Protein 1X9G (pdb70)

Solvent-accessible surface area: 9852 Å² total; per-residue (Å²): 201,66,174,94,2,21,53,24,69,137,37,67,9,0,0,2,0,0,2,0,0,101,32,47,25,189,143,5,154,38,12,42,7,0,9,23,1,0,25,14,0,0,58,6,5,67,13,6,64,128,26,5,39,0,1,0,0,8,37,136,23,196,27,143,10,196,18,15,118,116,4,96,50,5,206,84,26,70,87,8,106,17,94,139,122,3,0,16,16,102,107,2,68,113,38,3,147,77,4,77,4,0,0,0,0,0,1,21,0,58,30,14,0,36,81,0,0,39,45,0,41,125,61,139,24,32,0,2,0,0,101,12,0,1,2,11,53,132,161,113,62,30,131,63,6,13,142,87,0,78,82,63,47,91,65,9,30,39,43,52,0,89,38,0,1,83,15,5,4,120,89,60,173,20,127,31,50,185,128,1,15,107,2,36,157,84,150,28,81,69,111,151

Organism: Leishmania donovani (NCBI:txid5661)

Structure (mmCIF, N/CA/C/O backbone):
data_1X9G
#
_entry.id   1X9G
#
_cell.length_a   147.438
_cell.length_b   147.438
_cell.length_c   147.438
_cell.angle_alpha   90.00
_cell.angle_beta   90.00
_cell.angle_gamma   90.00
#
_symmetry.space_group_name_H-M   'I 4 3 2'
#
loop_
_atom_site.group_PDB
_atom_site.id
_atom_site.type_symbol
_atom_site.label_atom_id
_atom_site.label_alt_id
_atom_site.label_comp_id
_atom_site.label_asym_id
_atom_site.label_entity_id
_atom_site.label_seq_id
_atom_site.pdbx_PDB_ins_code
_atom_site.Cartn_x
_atom_site.Cartn_y
_atom_site.Cartn_z
_atom_site.occupancy
_atom_site.B_iso_or_equiv
_atom_site.auth_seq_id
_atom_site.auth_comp_id
_atom_site.auth_asym_id
_atom_site.auth_atom_id
_atom_site.pdbx_PDB_model_num
ATOM 1 N N . MET A 1 9 ? -11.302 -36.529 6.420 1.00 89.45 1 MET A N 1
ATOM 2 C CA . MET A 1 9 ? -10.311 -37.561 6.886 1.00 89.91 1 MET A CA 1
ATOM 3 C C . MET A 1 9 ? -10.965 -38.761 7.614 1.00 87.49 1 MET A C 1
ATOM 4 O O . MET A 1 9 ? -10.254 -39.649 8.108 1.00 87.47 1 MET A O 1
ATOM 9 N N . SER A 1 10 ? -12.305 -38.760 7.676 1.00 85.15 2 SER A N 1
ATOM 10 C CA . SER A 1 10 ? -13.102 -39.836 8.289 1.00 82.34 2 SER A CA 1
ATOM 11 C C . SER A 1 10 ? -12.599 -41.199 7.860 1.00 79.50 2 SER A C 1
ATOM 12 O O . SER A 1 10 ? -12.067 -41.345 6.742 1.00 79.15 2 SER A O 1
ATOM 15 N N . ARG A 1 11 ? -12.737 -42.184 8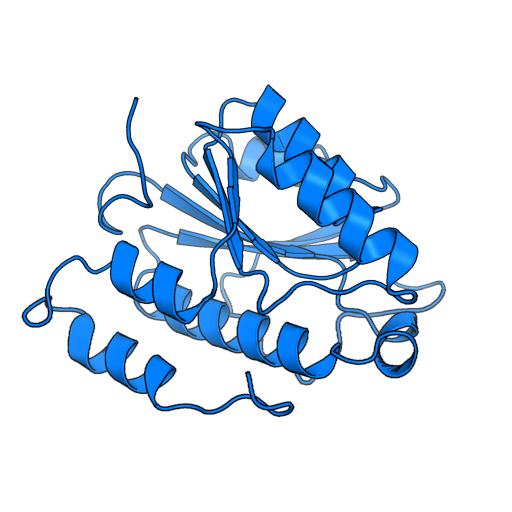.750 1.00 75.84 3 ARG A N 1
ATOM 16 C CA . ARG A 1 11 ? -12.037 -43.422 8.523 1.00 72.18 3 ARG A CA 1
ATOM 17 C C . ARG A 1 11 ? -12.828 -44.690 8.364 1.00 70.99 3 ARG A C 1
ATOM 18 O O . ARG A 1 11 ? -12.329 -45.574 7.681 1.00 73.05 3 ARG A O 1
ATOM 26 N N . LEU A 1 12 ? -14.029 -44.828 8.901 1.00 67.05 4 LEU A N 1
ATOM 27 C CA . LEU A 1 12 ? -14.825 -46.025 8.534 1.00 63.36 4 LEU A CA 1
ATOM 28 C C . LEU A 1 12 ? -16.257 -45.624 8.144 1.00 61.85 4 LEU A C 1
ATOM 29 O O . LEU A 1 12 ? -16.509 -44.440 7.950 1.00 61.29 4 LEU A O 1
ATOM 34 N N . MET A 1 13 ? -17.177 -46.577 7.998 1.00 59.76 5 MET A N 1
ATOM 35 C CA . MET A 1 13 ? -18.612 -46.219 7.883 1.00 60.51 5 MET A CA 1
ATOM 36 C C . MET A 1 13 ? -19.092 -45.437 9.135 1.00 61.21 5 MET A C 1
ATOM 37 O O . MET A 1 13 ? -18.739 -45.790 10.273 1.00 61.14 5 MET A O 1
ATOM 42 N N . PRO A 1 14 ? -19.836 -44.338 8.930 1.00 61.58 6 PRO A N 1
ATOM 43 C CA . PRO A 1 14 ? -20.397 -43.624 10.080 1.00 61.16 6 PRO A CA 1
ATOM 44 C C . PRO A 1 14 ? -21.636 -44.377 10.548 1.00 60.86 6 PRO A C 1
ATOM 45 O O . PRO A 1 14 ? -22.126 -45.233 9.784 1.00 60.66 6 PRO A O 1
ATOM 49 N N . HIS A 1 15 ? -22.115 -44.082 11.772 1.00 60.46 7 HIS A N 1
ATOM 50 C CA . HIS A 1 15 ? -23.396 -44.598 12.287 1.00 60.01 7 HIS A CA 1
ATOM 51 C C . HIS A 1 15 ? -24.484 -44.500 11.210 1.00 60.50 7 HIS A C 1
ATOM 52 O O . HIS A 1 15 ? -24.574 -43.498 10.516 1.00 58.84 7 HIS A O 1
ATOM 59 N N . TYR A 1 16 ? -25.300 -45.542 11.073 1.00 62.77 8 TYR A N 1
ATOM 60 C CA . TYR A 1 16 ? -26.330 -45.595 10.004 1.00 65.74 8 TYR A CA 1
ATOM 61 C C . TYR A 1 16 ? -27.244 -44.368 9.844 1.00 67.22 8 TYR A C 1
ATOM 62 O O . TYR A 1 16 ? -27.775 -44.137 8.744 1.00 67.57 8 TYR A O 1
ATOM 71 N N . SER A 1 17 ? -27.402 -43.597 10.920 1.00 68.10 9 SER A N 1
ATOM 72 C CA . SER A 1 17 ? -28.316 -42.462 10.951 1.00 70.31 9 SER A CA 1
ATOM 73 C C . SER A 1 17 ? -27.678 -41.147 10.521 1.00 71.40 9 SER A C 1
ATOM 74 O O . SER A 1 17 ? -28.370 -40.131 10.425 1.00 71.73 9 SER A O 1
ATOM 77 N N . LYS A 1 18 ? -26.367 -41.153 10.289 1.00 72.98 10 LYS A N 1
ATOM 78 C CA . LYS A 1 18 ? -25.652 -39.991 9.747 1.00 74.48 10 LYS A CA 1
ATOM 79 C C . LYS A 1 18 ? -25.624 -40.098 8.200 1.00 74.31 10 LYS A C 1
ATOM 80 O O . LYS A 1 18 ? -24.858 -40.887 7.629 1.00 75.19 10 LYS A O 1
ATOM 86 N N . GLY A 1 19 ? -26.497 -39.345 7.528 1.00 73.85 11 GLY A N 1
ATOM 87 C CA . GLY A 1 19 ? -26.553 -39.319 6.059 1.00 72.55 11 GLY A CA 1
ATOM 88 C C . GLY A 1 19 ? -27.328 -40.462 5.432 1.00 71.83 11 GLY A C 1
ATOM 89 O O . GLY A 1 19 ? -28.256 -40.986 6.046 1.00 72.38 11 GLY A O 1
ATOM 90 N N . LYS A 1 20 ? -26.974 -40.813 4.196 1.00 70.46 12 LYS A N 1
ATOM 91 C CA . LYS A 1 20 ? -27.606 -41.908 3.459 1.00 69.82 12 LYS A CA 1
ATOM 92 C C . LYS A 1 20 ? -26.541 -42.819 2.859 1.00 68.83 12 LYS A C 1
ATOM 93 O O . LYS A 1 20 ? -25.455 -42.369 2.504 1.00 68.85 12 LYS A O 1
ATOM 99 N N . THR A 1 21 ? -26.889 -44.094 2.721 1.00 67.52 13 THR A N 1
ATOM 100 C CA . THR A 1 21 ? -26.049 -45.126 2.150 1.00 66.17 13 THR A CA 1
ATOM 101 C C . THR A 1 21 ? -26.828 -45.894 1.097 1.00 65.59 13 THR A C 1
ATOM 102 O O . THR A 1 21 ? -27.917 -46.387 1.380 1.00 65.24 13 THR A O 1
ATOM 106 N N . ALA A 1 22 ? -26.277 -46.014 -0.107 1.00 64.61 14 ALA A N 1
ATOM 107 C CA . ALA A 1 22 ? -26.826 -46.955 -1.097 1.00 63.54 14 ALA A CA 1
ATOM 108 C C . ALA A 1 22 ? -26.097 -48.294 -1.026 1.00 63.20 14 ALA A C 1
ATOM 109 O O . ALA A 1 22 ? -24.846 -48.351 -1.045 1.00 63.04 14 ALA A O 1
ATOM 111 N N . PHE A 1 23 ? -26.891 -49.354 -0.885 1.00 62.03 15 PHE A N 1
ATOM 112 C CA . PHE A 1 23 ? -26.473 -50.698 -1.199 1.00 61.11 15 PHE A CA 1
ATOM 113 C C . PHE A 1 23 ? -26.635 -50.929 -2.700 1.00 60.96 15 PHE A C 1
ATOM 114 O O . PHE A 1 23 ? -27.700 -50.725 -3.276 1.00 60.78 15 PHE A O 1
ATOM 122 N N . LEU A 1 24 ? -25.539 -51.316 -3.340 1.00 60.69 16 LEU A N 1
ATOM 123 C CA . LEU A 1 24 ? -25.504 -51.451 -4.783 1.00 60.09 16 LEU A CA 1
ATOM 124 C C . LEU A 1 24 ? -25.170 -52.876 -5.128 1.00 59.96 16 LEU A C 1
ATOM 125 O O . LEU A 1 24 ? -24.045 -53.321 -4.888 1.00 60.99 16 LEU A O 1
ATOM 130 N N . CYS A 1 25 ? -26.151 -53.586 -5.686 1.00 59.68 17 CYS A N 1
ATOM 131 C CA . CYS A 1 25 ? -26.035 -55.010 -5.914 1.00 59.24 17 CYS A CA 1
ATOM 132 C C . CYS A 1 25 ? -25.726 -55.252 -7.386 1.00 58.80 17 CYS A C 1
ATOM 133 O O . CYS A 1 25 ? -26.611 -55.129 -8.255 1.00 58.25 17 CYS A O 1
ATOM 136 N N . VAL A 1 26 ? -24.463 -55.572 -7.680 1.00 58.37 18 VAL A N 1
ATOM 137 C CA . VAL A 1 26 ? -24.024 -55.438 -9.069 1.00 58.16 18 VAL A CA 1
ATOM 138 C C . VAL A 1 26 ? -23.913 -56.728 -9.888 1.00 58.15 18 VAL A C 1
ATOM 139 O O . VAL A 1 26 ? -23.141 -57.589 -9.550 1.00 57.89 18 VAL A O 1
ATOM 143 N N . ASP A 1 27 ? -24.770 -56.838 -10.921 1.00 57.83 19 ASP A N 1
ATOM 144 C CA . ASP A 1 27 ? -24.730 -57.902 -11.957 1.00 57.38 19 ASP A CA 1
ATOM 145 C C . ASP A 1 27 ? -24.758 -59.382 -11.512 1.00 56.98 19 ASP A C 1
ATOM 146 O O . ASP A 1 27 ? -24.249 -60.264 -12.199 1.00 55.50 19 ASP A O 1
ATOM 151 N N . LEU A 1 28 ? -25.405 -59.670 -10.392 1.00 58.14 20 LEU A N 1
ATOM 152 C CA . LEU A 1 28 ? -25.537 -61.057 -9.946 1.00 59.42 20 LEU A CA 1
ATOM 153 C C . LEU A 1 28 ? -26.585 -61.882 -10.777 1.00 61.31 20 LEU A C 1
ATOM 154 O O . LEU A 1 28 ? -27.672 -62.233 -10.321 1.00 62.23 20 LEU A O 1
ATOM 159 N N . GLN A 1 29 ? -26.228 -62.211 -12.010 1.00 63.24 21 GLN A N 1
ATOM 160 C CA . GLN A 1 29 ? -27.173 -62.772 -12.980 1.00 64.08 21 GLN A CA 1
ATOM 161 C C . GLN A 1 29 ? -26.827 -64.216 -13.357 1.00 65.24 21 GLN A C 1
ATOM 162 O O . GLN A 1 29 ? -25.763 -64.740 -12.985 1.00 65.24 21 GLN A O 1
ATOM 168 N N . GLU A 1 30 ? -27.719 -64.829 -14.140 1.00 66.44 22 GLU A N 1
ATOM 169 C CA . GLU A 1 30 ? -27.724 -66.262 -14.364 1.00 67.39 22 GLU A CA 1
ATOM 170 C C . GLU A 1 30 ? -26.527 -66.777 -15.153 1.00 67.11 22 GLU A C 1
ATOM 171 O O . GLU A 1 30 ? -25.989 -67.825 -14.819 1.00 67.09 22 GLU A O 1
ATOM 177 N N . ALA A 1 31 ? -26.087 -66.041 -16.169 1.00 67.21 23 ALA A N 1
ATOM 178 C CA . ALA A 1 31 ? -24.932 -66.464 -16.966 1.00 67.51 23 ALA A CA 1
ATOM 179 C C . ALA A 1 31 ? -23.715 -66.785 -16.090 1.00 68.59 23 ALA A C 1
ATOM 180 O O . ALA A 1 31 ? -22.946 -67.718 -16.386 1.00 68.67 23 ALA A O 1
ATOM 182 N N . PHE A 1 32 ? -23.589 -66.022 -14.995 1.00 69.16 24 PHE A N 1
ATOM 183 C CA . PHE A 1 32 ? -22.421 -65.983 -14.129 1.00 69.49 24 PHE A CA 1
ATOM 184 C C . PHE A 1 32 ? -22.427 -66.984 -13.001 1.00 69.88 24 PHE A C 1
ATOM 185 O O . PHE A 1 32 ? -21.370 -67.423 -12.558 1.00 69.91 24 PHE A O 1
ATOM 193 N N . SER A 1 33 ? -23.619 -67.322 -12.538 1.00 70.63 25 SER A N 1
ATOM 194 C CA . SER A 1 33 ? -23.817 -68.181 -11.376 1.00 71.97 25 SER A CA 1
ATOM 195 C C . SER A 1 33 ? -22.850 -69.358 -11.248 1.00 72.54 25 SER A C 1
ATOM 196 O O . SER A 1 33 ? -22.472 -69.738 -10.136 1.00 72.60 25 SER A O 1
ATOM 199 N N . LYS A 1 34 ? -22.474 -69.929 -12.386 1.00 73.29 26 LYS A N 1
ATOM 200 C CA . LYS A 1 34 ? -21.624 -71.119 -12.437 1.00 74.35 26 LYS A CA 1
ATOM 201 C C . LYS A 1 34 ? -20.165 -70.774 -12.668 1.00 74.10 26 LYS A C 1
ATOM 202 O O . LYS A 1 34 ? 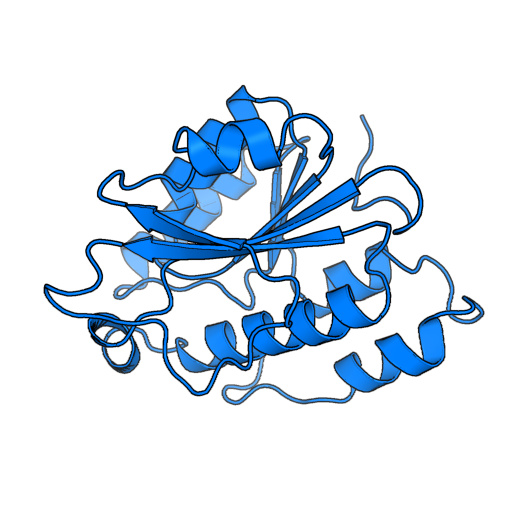-19.281 -71.590 -12.361 1.00 74.13 26 LYS A O 1
ATOM 208 N N . ARG A 1 35 ? -19.926 -69.575 -13.211 1.00 73.86 27 ARG A N 1
ATOM 209 C CA . ARG A 1 35 ? -18.603 -69.176 -13.738 1.00 74.22 27 ARG A CA 1
ATOM 210 C C . ARG A 1 35 ? -17.667 -68.665 -12.649 1.00 72.94 27 ARG A C 1
ATOM 211 O O . ARG A 1 35 ? -16.471 -68.535 -12.865 1.00 73.38 27 ARG A O 1
ATOM 219 N N . ILE A 1 36 ? -18.224 -68.408 -11.470 1.00 71.69 28 ILE A N 1
ATOM 220 C CA . ILE A 1 36 ? -17.497 -67.784 -10.366 1.00 69.50 28 ILE A CA 1
ATOM 221 C C . ILE A 1 36 ? -17.631 -68.646 -9.124 1.00 68.79 28 ILE A C 1
ATOM 222 O O . ILE A 1 36 ? -18.727 -68.948 -8.664 1.00 68.96 28 ILE A O 1
ATOM 227 N N . GLU A 1 37 ? -16.487 -69.045 -8.604 1.00 68.02 29 GLU A N 1
ATOM 228 C CA . GLU A 1 37 ? -16.403 -69.957 -7.487 1.00 67.13 29 GLU A CA 1
ATOM 229 C C . GLU A 1 37 ? -17.222 -69.471 -6.283 1.00 65.25 29 GLU A C 1
ATOM 230 O O . GLU A 1 37 ? -18.094 -70.197 -5.787 1.00 65.99 29 GLU A O 1
ATOM 236 N N . ASN A 1 38 ? -16.991 -68.242 -5.839 1.00 62.33 30 ASN A N 1
ATOM 237 C CA . ASN A 1 38 ? -17.746 -67.762 -4.682 1.00 60.47 30 ASN A CA 1
ATOM 238 C C . ASN A 1 38 ? -19.061 -67.024 -5.010 1.00 59.13 30 ASN A C 1
ATOM 239 O O . ASN A 1 38 ? -19.520 -66.159 -4.224 1.00 58.87 30 ASN A O 1
ATOM 244 N N . PHE A 1 39 ? -19.683 -67.387 -6.125 1.00 57.91 31 PHE A N 1
ATOM 245 C CA . PHE A 1 39 ? -20.925 -66.716 -6.535 1.00 58.00 31 PHE A CA 1
ATOM 246 C C . PHE A 1 39 ? -21.965 -66.756 -5.437 1.00 57.74 31 PHE A C 1
ATOM 247 O O . PHE A 1 39 ? -22.758 -65.832 -5.287 1.00 57.17 31 PHE A O 1
ATOM 255 N N . ALA A 1 40 ? -21.944 -67.850 -4.690 1.00 57.88 32 ALA A N 1
ATOM 256 C CA . ALA A 1 40 ? -22.921 -68.092 -3.671 1.00 59.06 32 ALA A CA 1
ATOM 257 C C . ALA A 1 40 ? -22.686 -67.218 -2.458 1.00 58.68 32 ALA A C 1
ATOM 258 O O . ALA A 1 40 ? -23.647 -66.673 -1.899 1.00 58.75 32 ALA A O 1
ATOM 260 N N . ASN A 1 41 ? -21.419 -67.012 -2.090 1.00 59.22 33 ASN A N 1
ATOM 261 C CA . ASN A 1 41 ? -21.136 -66.018 -1.054 1.00 58.39 33 ASN A CA 1
ATOM 262 C C . ASN A 1 41 ? -21.558 -64.600 -1.448 1.00 58.54 33 ASN A C 1
ATOM 263 O O . ASN A 1 41 ? -22.023 -63.829 -0.596 1.00 58.05 33 ASN A O 1
ATOM 268 N N . CYS A 1 42 ? -21.413 -64.254 -2.729 1.00 58.88 34 CYS A N 1
ATOM 269 C CA . CYS A 1 42 ? -21.935 -62.981 -3.226 1.00 60.42 34 CYS A CA 1
ATOM 270 C C . CYS A 1 42 ? -23.447 -62.858 -3.014 1.00 61.31 34 CYS A C 1
ATOM 271 O O . CYS A 1 42 ? -23.951 -61.787 -2.655 1.00 61.97 34 CYS A O 1
ATOM 274 N N . VAL A 1 43 ? -24.163 -63.962 -3.259 1.00 61.65 35 VAL A N 1
ATOM 275 C CA . VAL A 1 43 ? -25.618 -64.030 -3.072 1.00 61.11 35 VAL A CA 1
ATOM 276 C C . VAL A 1 43 ? -25.936 -63.835 -1.590 1.00 60.97 35 VAL A C 1
ATOM 277 O O . VAL A 1 43 ? -26.843 -63.099 -1.231 1.00 60.47 35 VAL A O 1
ATOM 281 N N . PHE A 1 44 ? -25.152 -64.489 -0.741 1.00 61.30 36 PHE A N 1
ATOM 282 C CA . PHE A 1 44 ? -25.344 -64.439 0.698 1.00 61.29 36 PHE A CA 1
ATOM 283 C C . PHE A 1 44 ? -25.252 -63.019 1.232 1.00 61.14 36 PHE A C 1
ATOM 284 O O . PHE A 1 44 ? -26.026 -62.634 2.127 1.00 62.36 36 PHE A O 1
ATOM 292 N N . VAL A 1 45 ? -24.294 -62.268 0.688 1.00 60.05 37 VAL A N 1
ATOM 293 C CA . VAL A 1 45 ? -23.974 -60.912 1.109 1.00 58.37 37 VAL A CA 1
ATOM 294 C C . VAL A 1 45 ? -25.063 -60.001 0.578 1.00 58.17 37 VAL A C 1
ATOM 295 O O . VAL A 1 45 ? -25.484 -59.070 1.263 1.00 58.73 37 VAL A O 1
ATOM 299 N N . ALA A 1 46 ? -25.505 -60.264 -0.641 1.00 58.32 38 ALA A N 1
ATOM 300 C CA . ALA A 1 46 ? -26.657 -59.569 -1.248 1.00 58.85 38 ALA A CA 1
ATOM 301 C C . ALA A 1 46 ? -27.898 -59.697 -0.391 1.00 58.58 38 ALA A C 1
ATOM 302 O O . ALA A 1 46 ? -28.530 -58.685 -0.079 1.00 58.32 38 ALA A O 1
ATOM 304 N N . ASN A 1 47 ? -28.209 -60.923 0.033 1.00 59.29 39 ASN A N 1
ATOM 305 C CA . ASN A 1 47 ? -29.287 -61.137 1.032 1.00 60.62 39 ASN A CA 1
ATOM 306 C C . ASN A 1 47 ? -29.006 -60.416 2.341 1.00 61.03 39 ASN A C 1
ATOM 307 O O . ASN A 1 47 ? -29.862 -59.651 2.767 1.00 61.95 39 ASN A O 1
ATOM 312 N N . ARG A 1 48 ? -27.813 -60.612 2.942 1.00 60.51 40 ARG A N 1
ATOM 313 C CA . ARG A 1 48 ? -27.428 -59.920 4.204 1.00 60.33 40 ARG A CA 1
ATOM 314 C C . ARG A 1 48 ? -27.669 -58.412 4.228 1.00 60.27 40 ARG A C 1
ATOM 315 O O . ARG A 1 48 ? -28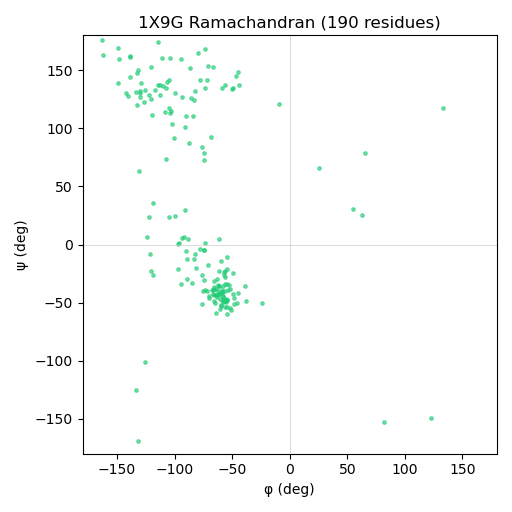.284 -57.904 5.166 1.00 59.58 40 ARG A O 1
ATOM 323 N N . LEU A 1 49 ? -27.178 -57.711 3.205 1.00 60.29 41 LEU A N 1
ATOM 324 C CA . LEU A 1 49 ? -27.387 -56.252 3.064 1.00 60.34 41 LEU A CA 1
ATOM 325 C C . LEU A 1 49 ? -28.836 -55.903 2.708 1.00 60.69 41 LEU A C 1
ATOM 326 O O . LEU A 1 49 ? -29.244 -54.734 2.828 1.00 60.83 41 LEU A O 1
ATOM 331 N N . ALA A 1 50 ? -29.586 -56.903 2.231 1.00 60.59 42 ALA A N 1
ATOM 332 C CA . ALA A 1 50 ? -30.973 -56.693 1.809 1.00 60.94 42 ALA A CA 1
ATOM 333 C C . ALA A 1 50 ? -31.776 -56.592 3.061 1.00 61.00 42 ALA A C 1
ATOM 334 O O . ALA A 1 50 ? -32.489 -55.611 3.246 1.00 60.97 42 ALA A O 1
ATOM 336 N N . ARG A 1 51 ? -31.591 -57.578 3.945 1.00 61.44 43 ARG A N 1
ATOM 337 C CA . ARG A 1 51 ? -32.277 -57.630 5.238 1.00 62.21 43 ARG A CA 1
ATOM 338 C C . ARG A 1 51 ? -31.875 -56.468 6.135 1.00 63.06 43 ARG A C 1
ATOM 339 O O . ARG A 1 51 ? -32.718 -55.912 6.866 1.00 64.70 43 ARG A O 1
ATOM 347 N N . LEU A 1 52 ? -30.597 -56.101 6.084 1.00 62.93 44 LEU A N 1
ATOM 348 C CA . LEU A 1 52 ? -30.094 -54.937 6.801 1.00 62.71 44 LEU A CA 1
ATOM 349 C C . LEU A 1 52 ? -30.814 -53.630 6.413 1.00 62.87 44 LEU A C 1
ATOM 350 O O . LEU A 1 52 ? -31.128 -52.812 7.282 1.00 62.11 44 LEU A O 1
ATOM 355 N N . HIS A 1 53 ? -31.004 -53.421 5.115 1.00 63.20 45 HIS A N 1
ATOM 356 C CA . HIS A 1 53 ? -31.621 -52.200 4.624 1.00 64.69 45 HIS A CA 1
ATOM 357 C C . HIS A 1 53 ? -33.091 -52.105 5.077 1.00 65.47 45 HIS A C 1
ATOM 358 O O . HIS A 1 53 ? -33.552 -51.015 5.425 1.00 65.85 45 HIS A O 1
ATOM 365 N N . GLU A 1 54 ? -33.801 -53.2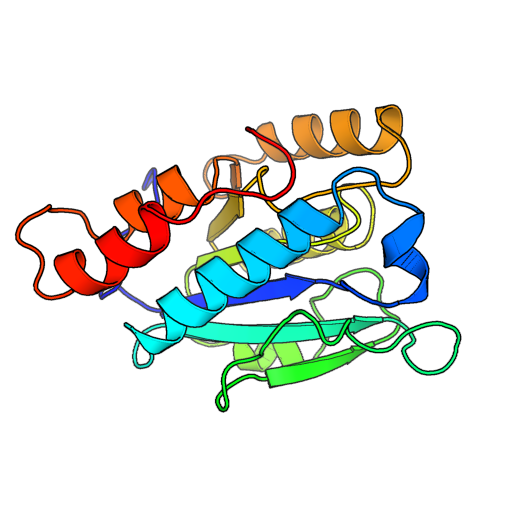40 5.086 1.00 65.66 46 GLU A N 1
ATOM 366 C CA . GLU A 1 54 ? -35.145 -53.330 5.682 1.00 65.93 46 GLU A CA 1
ATOM 367 C C . GLU A 1 54 ? -35.170 -52.950 7.164 1.00 65.94 46 GLU A C 1
ATOM 368 O O . GLU A 1 54 ? -36.107 -52.326 7.606 1.00 65.75 46 GLU A O 1
ATOM 374 N N . VAL A 1 55 ? -34.114 -53.289 7.911 1.00 66.30 47 VAL A N 1
ATOM 375 C CA . VAL A 1 55 ? -33.943 -52.790 9.284 1.00 65.84 47 VAL A CA 1
ATOM 376 C C . VAL A 1 55 ? -33.898 -51.254 9.298 1.00 67.02 47 VAL A C 1
ATOM 377 O O . VAL A 1 55 ? -34.511 -50.624 10.146 1.00 67.08 47 VAL A O 1
ATOM 381 N N . VAL A 1 56 ? -33.193 -50.645 8.345 1.00 68.55 48 VAL A N 1
ATOM 382 C CA . VAL A 1 56 ? -32.930 -49.195 8.423 1.00 69.84 48 VAL A CA 1
ATOM 383 C C . VAL A 1 56 ? -33.233 -48.407 7.128 1.00 69.57 48 VAL A C 1
ATOM 384 O O . VAL A 1 56 ? -32.360 -47.775 6.577 1.00 69.73 48 VAL A O 1
ATOM 388 N N . PRO A 1 57 ? -34.508 -48.379 6.699 1.00 70.28 49 PRO A N 1
ATOM 389 C CA . PRO A 1 57 ? -34.841 -47.935 5.349 1.00 70.48 49 PRO A CA 1
ATOM 390 C C . PRO A 1 57 ? -34.939 -46.424 5.094 1.00 71.06 49 PRO A C 1
ATOM 391 O O . PRO A 1 57 ? -34.855 -45.999 3.935 1.00 71.68 49 PRO A O 1
ATOM 395 N N . GLU A 1 58 ? -35.121 -45.619 6.132 1.00 71.08 50 GLU A N 1
ATOM 396 C CA . GLU A 1 58 ? -35.206 -44.174 5.946 1.00 71.73 50 GLU A CA 1
ATOM 397 C C . GLU A 1 58 ? -33.809 -43.612 5.748 1.00 71.45 50 GLU A C 1
ATOM 398 O O . GLU A 1 58 ? -33.638 -42.421 5.504 1.00 71.80 50 GLU A O 1
ATOM 404 N N . ASN A 1 59 ? -32.809 -44.487 5.852 1.00 71.34 51 ASN A N 1
ATOM 405 C CA . ASN A 1 59 ? -31.384 -44.121 5.749 1.00 70.53 51 ASN A CA 1
ATOM 406 C C . ASN A 1 59 ? -30.593 -44.825 4.650 1.00 69.68 51 ASN A C 1
ATOM 407 O O . ASN A 1 59 ? -29.437 -44.487 4.415 1.00 68.97 51 ASN A O 1
ATOM 412 N N . THR A 1 60 ? -31.206 -45.818 4.005 1.00 68.84 52 THR A N 1
ATOM 413 C CA . THR A 1 60 ? -30.514 -46.636 3.033 1.00 67.37 52 THR A CA 1
ATOM 414 C C . THR A 1 60 ? -31.430 -46.978 1.864 1.00 66.87 52 THR A C 1
ATOM 415 O O . THR A 1 60 ? -32.558 -47.414 2.070 1.00 67.20 52 THR A O 1
ATOM 419 N N . LYS A 1 61 ? -30.942 -46.755 0.645 1.00 65.69 53 LYS A N 1
ATOM 420 C CA . LYS A 1 61 ? -31.559 -47.280 -0.570 1.00 64.55 53 LYS A CA 1
ATOM 421 C C . LYS A 1 61 ? -30.898 -48.607 -0.977 1.00 64.04 53 LYS A C 1
ATOM 422 O O . LYS A 1 61 ? -29.753 -48.898 -0.581 1.00 63.39 53 LYS A O 1
ATOM 428 N N . TYR A 1 62 ? -31.601 -49.394 -1.789 1.00 62.65 54 TYR A N 1
ATOM 429 C CA . TYR A 1 62 ? -31.046 -50.651 -2.290 1.00 61.56 54 TYR A CA 1
ATOM 430 C C . TYR A 1 62 ? -31.218 -50.722 -3.809 1.00 61.39 54 TYR A C 1
ATOM 431 O O . TYR A 1 62 ? -32.310 -50.489 -4.336 1.00 62.11 54 TYR A O 1
ATOM 440 N N . ILE A 1 63 ? -30.142 -51.041 -4.520 1.00 60.85 55 ILE A N 1
ATOM 441 C CA . ILE A 1 63 ? -30.097 -50.868 -5.969 1.00 60.11 55 ILE A CA 1
ATOM 442 C C . ILE A 1 63 ? -29.530 -52.134 -6.651 1.00 60.78 55 ILE A C 1
ATOM 443 O O . ILE A 1 63 ? -28.507 -52.670 -6.241 1.00 62.57 55 ILE A O 1
ATOM 448 N N . VAL A 1 64 ? -30.216 -52.623 -7.670 1.00 60.57 56 VAL A N 1
ATOM 449 C CA . VAL A 1 64 ? -29.833 -53.828 -8.377 1.00 59.74 56 VAL A CA 1
ATOM 450 C C . VAL A 1 64 ? -29.636 -53.347 -9.791 1.00 60.08 56 VAL A C 1
ATOM 451 O O . VAL A 1 64 ? -30.521 -52.712 -10.356 1.00 59.44 56 VAL A O 1
ATOM 455 N N . THR A 1 65 ? -28.462 -53.605 -10.357 1.00 60.48 57 THR A N 1
ATOM 456 C CA . THR A 1 65 ? -28.287 -53.425 -11.801 1.00 60.57 57 THR A CA 1
ATOM 457 C C . THR A 1 65 ? -28.236 -54.815 -12.430 1.00 61.15 57 THR A C 1
ATOM 458 O O . THR A 1 65 ? -27.640 -55.747 -11.853 1.00 61.16 57 THR A O 1
ATOM 462 N N . GLU A 1 66 ? -28.881 -54.964 -13.594 1.00 62.00 58 GLU A N 1
ATOM 463 C CA . GLU A 1 66 ? -28.689 -56.146 -14.421 1.00 62.12 58 GLU A CA 1
ATOM 464 C C . GLU A 1 66 ? -28.087 -55.648 -15.708 1.00 63.03 58 GLU A C 1
ATOM 465 O O . GLU A 1 66 ? -28.584 -54.691 -16.308 1.00 62.52 58 GLU A O 1
ATOM 471 N N . HIS A 1 67 ? -27.040 -56.338 -16.136 1.00 64.01 59 HIS A N 1
ATOM 472 C CA . HIS A 1 67 ? -26.271 -55.996 -17.311 1.00 65.66 59 HIS A CA 1
ATOM 473 C C . HIS A 1 67 ? -26.709 -56.876 -18.463 1.00 67.03 59 HIS A C 1
ATOM 474 O O . HIS A 1 67 ? -26.758 -58.093 -18.316 1.00 66.38 59 HIS A O 1
ATOM 481 N N . TYR A 1 68 ? -26.993 -56.248 -19.606 1.00 69.89 60 TYR A N 1
ATOM 482 C CA . TYR A 1 68 ? -27.603 -56.895 -20.786 1.00 72.43 60 TYR A CA 1
ATOM 483 C C . TYR A 1 68 ? -28.444 -58.136 -20.420 1.00 73.14 60 TYR A C 1
ATOM 484 O O . TYR A 1 68 ? -28.089 -59.258 -20.776 1.00 72.40 60 TYR A O 1
ATOM 493 N N . PRO A 1 69 ? -29.562 -57.920 -19.685 1.00 74.29 61 PRO A N 1
ATOM 494 C CA . PRO A 1 69 ? -30.327 -59.016 -19.049 1.00 75.69 61 PRO A CA 1
ATOM 495 C C . PRO A 1 69 ? -30.786 -60.146 -19.996 1.00 77.52 61 PRO A C 1
ATOM 496 O O . PRO A 1 69 ? -30.405 -61.306 -19.796 1.00 77.91 61 PRO A O 1
ATOM 500 N N . LYS A 1 70 ? -31.587 -59.804 -21.007 1.00 79.06 62 LYS A N 1
ATOM 501 C CA . LYS A 1 70 ? -32.164 -60.789 -21.937 1.00 80.66 62 LYS A CA 1
ATOM 502 C C . LYS A 1 70 ? -31.099 -61.668 -22.620 1.00 80.95 62 LYS A C 1
ATOM 503 O O . LYS A 1 70 ? -31.235 -62.896 -22.663 1.00 81.34 62 LYS A O 1
ATOM 509 N N . GLY A 1 71 ? -30.041 -61.042 -23.133 1.00 81.03 63 GLY A N 1
ATOM 510 C CA . GLY A 1 71 ? -28.933 -61.785 -23.724 1.00 80.98 63 GLY A CA 1
ATOM 511 C C . GLY A 1 71 ? -28.060 -62.438 -22.669 1.00 80.93 63 GLY A C 1
ATOM 512 O O . GLY A 1 71 ? -26.978 -61.925 -22.353 1.00 81.15 63 GLY A O 1
ATOM 513 N N . LEU A 1 72 ? -28.533 -63.571 -22.130 1.00 80.29 64 LEU A N 1
ATOM 514 C CA . LEU A 1 72 ? -27.902 -64.254 -20.983 1.00 79.43 64 LEU A CA 1
ATOM 515 C C . LEU A 1 72 ? -27.932 -63.432 -19.628 1.00 78.46 64 LEU A C 1
ATOM 516 O O . LEU A 1 72 ? -26.943 -62.780 -19.235 1.00 77.64 64 LEU A O 1
ATOM 521 N N . GLY A 1 73 ? -29.097 -63.447 -18.961 1.00 77.09 65 GLY A N 1
ATOM 522 C CA . GLY A 1 73 ? -29.172 -63.271 -17.522 1.00 75.13 65 GLY A CA 1
ATOM 523 C C . GLY A 1 73 ? -30.175 -62.323 -16.895 1.00 73.97 65 GLY A C 1
ATOM 524 O O . GLY A 1 73 ? -30.101 -61.112 -17.085 1.00 73.40 65 GLY A O 1
ATOM 525 N N . ARG A 1 74 ? -31.074 -62.886 -16.088 1.00 72.78 66 ARG A N 1
ATOM 526 C CA . ARG A 1 74 ? -31.832 -62.126 -15.096 1.00 71.39 66 ARG A CA 1
ATOM 527 C C . ARG A 1 74 ? -31.268 -62.371 -13.690 1.00 72.27 66 ARG A C 1
ATOM 528 O O . ARG A 1 74 ? -30.584 -63.371 -13.476 1.00 72.00 66 ARG A O 1
ATOM 536 N N . ILE A 1 75 ? -31.576 -61.474 -12.738 1.00 72.71 67 ILE A N 1
ATOM 537 C CA . ILE A 1 75 ? -30.953 -61.475 -11.405 1.00 73.43 67 ILE A CA 1
ATOM 538 C C . ILE A 1 75 ? -31.328 -62.669 -10.529 1.00 74.27 67 ILE A C 1
ATOM 539 O O . ILE A 1 75 ? -32.318 -62.637 -9.811 1.00 74.75 67 ILE A O 1
ATOM 544 N N . VAL A 1 76 ? -30.507 -63.717 -10.600 1.00 74.89 68 VAL A N 1
ATOM 545 C CA . VAL A 1 76 ? -30.659 -64.948 -9.797 1.00 75.31 68 VAL A CA 1
ATOM 546 C C . VAL A 1 76 ? -31.726 -64.878 -8.663 1.00 75.76 68 VAL A C 1
ATOM 547 O O . VAL A 1 76 ? -31.646 -64.003 -7.774 1.00 75.57 68 VAL A O 1
ATOM 551 N N . PRO A 1 77 ? -32.739 -65.787 -8.720 1.00 76.07 69 PRO A N 1
ATOM 552 C CA . PRO A 1 77 ? -33.879 -65.833 -7.783 1.00 75.99 69 PRO A CA 1
ATOM 553 C C . PRO A 1 77 ? -33.498 -65.947 -6.317 1.00 75.73 69 PRO A C 1
ATOM 554 O O . PRO A 1 77 ? -34.127 -65.311 -5.475 1.00 75.84 69 PRO A O 1
ATOM 558 N N . GLU A 1 78 ? -32.489 -66.755 -6.011 1.00 75.47 70 GLU A N 1
ATOM 559 C CA . GLU A 1 78 ? -32.057 -66.912 -4.631 1.00 75.54 70 GLU A CA 1
ATOM 560 C C . GLU A 1 78 ? -31.716 -65.566 -3.919 1.00 74.49 70 GLU A C 1
ATOM 561 O O . GLU A 1 78 ? -31.588 -65.519 -2.693 1.00 74.54 70 GLU A O 1
ATOM 567 N N . ILE A 1 79 ? -31.632 -64.457 -4.658 1.00 73.29 71 ILE A N 1
ATOM 568 C CA . ILE A 1 79 ? -31.682 -63.144 -3.999 1.00 72.95 71 ILE A CA 1
ATOM 569 C C . ILE A 1 79 ? -33.131 -62.594 -3.872 1.00 73.76 71 ILE A C 1
ATOM 570 O O . ILE A 1 79 ? -33.771 -62.196 -4.873 1.00 73.12 71 ILE A O 1
ATOM 575 N N . THR A 1 80 ? -33.613 -62.555 -2.628 1.00 74.25 72 THR A N 1
ATOM 576 C CA . THR A 1 80 ? -34.883 -61.942 -2.315 1.00 74.63 72 THR A CA 1
ATOM 577 C C . THR A 1 80 ? -34.764 -60.452 -2.027 1.00 74.87 72 THR A C 1
ATOM 578 O O . THR A 1 80 ? -34.605 -60.021 -0.892 1.00 75.23 72 THR A O 1
ATOM 582 N N . LEU A 1 81 ? -34.843 -59.694 -3.115 1.00 75.28 73 LEU A N 1
ATOM 583 C CA . LEU A 1 81 ? -34.897 -58.239 -3.136 1.00 75.99 73 LEU A CA 1
ATOM 584 C C . LEU A 1 81 ? -35.881 -57.622 -2.146 1.00 76.44 73 LEU A C 1
ATOM 585 O O . LEU A 1 81 ? -36.965 -58.179 -1.914 1.00 76.85 73 LEU A O 1
ATOM 590 N N . PRO A 1 82 ? -35.530 -56.449 -1.590 1.00 76.49 74 PRO A N 1
ATOM 591 C CA . PRO A 1 82 ? -36.489 -55.679 -0.800 1.00 76.53 74 PRO A CA 1
ATOM 592 C C . PRO A 1 82 ? -37.556 -55.073 -1.724 1.00 76.68 74 PRO A C 1
ATOM 593 O O . PRO A 1 82 ? -37.275 -54.843 -2.905 1.00 76.55 74 PRO A O 1
ATOM 597 N N . LYS A 1 83 ? -38.762 -54.813 -1.209 1.00 76.45 75 LYS A N 1
ATOM 598 C CA . LYS A 1 83 ? -39.814 -54.213 -2.047 1.00 76.17 75 LYS A CA 1
ATOM 599 C C . LYS A 1 83 ? -39.404 -52.824 -2.521 1.00 75.58 75 LYS A C 1
ATOM 600 O O . LYS A 1 83 ? -39.800 -52.386 -3.604 1.00 75.40 75 LYS A O 1
ATOM 606 N N . THR A 1 84 ? -38.599 -52.142 -1.709 1.00 74.73 76 THR A N 1
ATOM 607 C CA . THR A 1 84 ? -38.127 -50.809 -2.044 1.00 74.07 76 THR A CA 1
ATOM 608 C C . THR A 1 84 ? -37.036 -50.750 -3.140 1.00 73.60 76 THR A C 1
ATOM 609 O O . THR A 1 84 ? -36.664 -49.653 -3.559 1.00 73.25 76 THR A O 1
ATOM 613 N N . ALA A 1 85 ? -36.549 -51.903 -3.611 1.00 72.94 77 ALA A N 1
ATOM 614 C CA . ALA A 1 85 ? -35.382 -51.966 -4.539 1.00 73.19 77 ALA A CA 1
ATOM 615 C C . ALA A 1 85 ? -35.488 -51.160 -5.855 1.00 73.13 77 ALA A C 1
ATOM 616 O O . ALA A 1 85 ? -36.526 -51.184 -6.512 1.00 73.60 77 ALA A O 1
ATOM 618 N N . HIS A 1 86 ? -34.421 -50.461 -6.253 1.00 72.75 78 HIS A N 1
ATOM 619 C CA . HIS A 1 86 ? -34.444 -49.755 -7.537 1.00 72.21 78 HIS A CA 1
ATOM 620 C C . HIS A 1 86 ? -33.703 -50.555 -8.554 1.00 72.23 78 HIS A C 1
ATOM 621 O O . HIS A 1 86 ? -32.478 -50.437 -8.724 1.00 73.31 78 HIS A O 1
ATOM 628 N N . LEU A 1 87 ? -34.458 -51.390 -9.236 1.00 71.42 79 LEU A N 1
ATOM 629 C CA . LEU A 1 87 ? -33.887 -52.316 -10.161 1.00 70.73 79 LEU A CA 1
ATOM 630 C C . LEU A 1 87 ? -33.705 -51.665 -11.535 1.00 69.77 79 LEU A C 1
ATOM 631 O O . LEU A 1 87 ? -34.621 -51.071 -12.055 1.00 69.32 79 LEU A O 1
ATOM 636 N N . ILE A 1 88 ? -32.478 -51.723 -12.070 1.00 69.11 80 ILE A N 1
ATOM 637 C CA . ILE A 1 88 ? -32.134 -51.015 -13.302 1.00 68.16 80 ILE A CA 1
ATOM 638 C C . ILE A 1 88 ? -31.244 -51.880 -14.212 1.00 67.68 80 ILE A C 1
ATOM 639 O O . ILE A 1 88 ? -30.672 -52.871 -13.776 1.00 67.88 80 ILE A O 1
ATOM 644 N N . GLU A 1 89 ? -31.172 -51.520 -15.486 1.00 67.00 81 GLU A N 1
ATOM 645 C CA . GLU A 1 89 ? -30.579 -52.384 -16.523 1.00 66.25 81 GLU A CA 1
ATOM 646 C C . GLU A 1 89 ? -29.634 -51.548 -17.365 1.00 64.36 81 GLU A C 1
ATOM 647 O O . GLU A 1 89 ? -29.862 -50.354 -17.578 1.00 64.02 81 GLU A O 1
ATOM 653 N N . LYS A 1 90 ? -28.573 -52.152 -17.870 1.00 62.51 82 LYS A N 1
ATOM 654 C CA . LYS A 1 90 ? -27.658 -51.364 -18.687 1.00 61.20 82 LYS A CA 1
ATOM 655 C C . LYS A 1 90 ? -26.718 -52.163 -19.531 1.00 60.33 82 LYS A C 1
ATOM 656 O O . LYS A 1 90 ? -26.681 -53.390 -19.471 1.00 59.87 82 LYS A O 1
ATOM 662 N N . THR A 1 91 ? -25.946 -51.443 -20.325 1.00 59.59 83 THR A N 1
ATOM 663 C CA . THR A 1 91 ? -24.891 -52.067 -21.109 1.00 59.95 83 THR A CA 1
ATOM 664 C C . THR A 1 91 ? -23.492 -51.471 -20.733 1.00 59.14 83 THR A C 1
ATOM 665 O O . THR A 1 91 ? -22.455 -52.120 -20.902 1.00 58.50 83 THR A O 1
ATOM 669 N N . ARG A 1 92 ? -23.493 -50.256 -20.182 1.00 58.29 84 ARG A N 1
ATOM 670 C CA . ARG A 1 92 ? -22.321 -49.663 -19.563 1.00 58.81 84 ARG A CA 1
ATOM 671 C C . ARG A 1 92 ? -21.698 -50.656 -18.561 1.00 58.44 84 ARG A C 1
ATOM 672 O O . ARG A 1 92 ? -22.438 -51.302 -17.792 1.00 58.65 84 ARG A O 1
ATOM 680 N N . PHE A 1 93 ? -20.363 -50.828 -18.604 1.00 57.79 85 PHE A N 1
ATOM 681 C CA . PHE A 1 93 ? -19.710 -51.786 -17.682 1.00 57.35 85 PHE A CA 1
ATOM 682 C C . PHE A 1 93 ? -19.844 -51.277 -16.258 1.00 57.09 85 PHE A C 1
ATOM 683 O O . PHE A 1 93 ? -20.202 -52.032 -15.355 1.00 57.52 85 PHE A O 1
ATOM 691 N N . SER A 1 94 ? -19.630 -49.982 -16.081 1.00 56.65 86 SER A N 1
ATOM 692 C CA . SER A 1 94 ? -19.949 -49.324 -14.829 1.00 56.81 86 SER A CA 1
ATOM 693 C C . SER A 1 94 ? -21.431 -49.096 -14.548 1.00 57.90 86 SER A C 1
ATOM 694 O O . SER A 1 94 ? -22.167 -48.613 -15.428 1.00 58.22 86 SER A O 1
ATOM 697 N N . CYS A 1 95 ? -21.835 -49.400 -13.308 1.00 58.33 87 CYS A N 1
ATOM 698 C CA . CYS A 1 95 ? -23.133 -49.054 -12.724 1.00 60.03 87 CYS A CA 1
ATOM 699 C C . CYS A 1 95 ? -23.525 -47.588 -12.750 1.00 60.79 87 CYS A C 1
ATOM 700 O O . CYS A 1 95 ? -24.706 -47.282 -12.658 1.00 61.26 87 CYS A O 1
ATOM 703 N N . VAL A 1 96 ? -22.580 -46.670 -12.888 1.00 62.14 88 VAL A N 1
ATOM 704 C CA . VAL A 1 96 ? -22.952 -45.250 -12.932 1.00 63.29 88 VAL A CA 1
ATOM 705 C C . VAL A 1 96 ? -23.557 -44.866 -14.297 1.00 64.69 88 VAL A C 1
ATOM 706 O O . VAL A 1 96 ? -22.870 -44.394 -15.217 1.00 64.74 88 VAL A O 1
ATOM 710 N N . VAL A 1 97 ? -24.861 -45.135 -14.417 1.00 66.13 89 VAL A N 1
ATOM 711 C CA . VAL A 1 97 ? -25.688 -44.717 -15.563 1.00 66.63 89 VAL A CA 1
ATOM 712 C C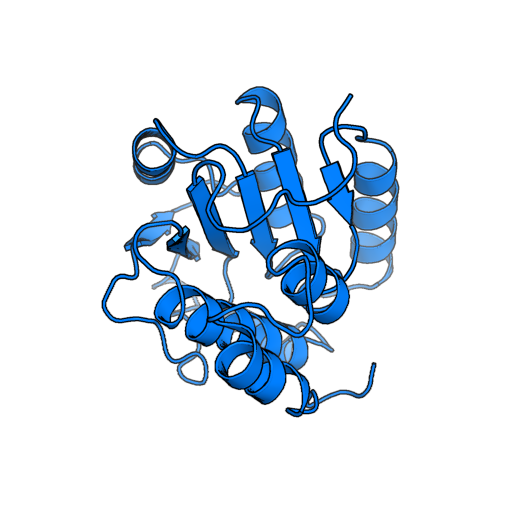 . VAL A 1 97 ? -26.654 -43.652 -15.062 1.00 67.77 89 VAL A C 1
ATOM 713 O O . VAL A 1 97 ? -26.835 -43.533 -13.833 1.00 67.58 89 VAL A O 1
ATOM 717 N N . PRO A 1 98 ? -27.224 -42.832 -15.989 1.00 68.91 90 PRO A N 1
ATOM 718 C CA . PRO A 1 98 ? -28.173 -41.747 -15.685 1.00 69.29 90 PRO A CA 1
ATOM 719 C C . PRO A 1 98 ? -29.154 -42.063 -14.574 1.00 69.97 90 PRO A C 1
ATOM 720 O O . PRO A 1 98 ? -29.308 -41.248 -13.652 1.00 70.01 90 PRO A O 1
ATOM 724 N N . GLN A 1 99 ? -29.800 -43.229 -14.638 1.00 70.79 91 GLN A N 1
ATOM 725 C CA . GLN A 1 99 ? -30.765 -43.606 -13.589 1.00 71.56 91 GLN A CA 1
ATOM 726 C C . GLN A 1 99 ? -30.166 -43.606 -12.188 1.00 72.29 91 GLN A C 1
ATOM 727 O O . GLN A 1 99 ? -30.728 -43.014 -11.273 1.00 72.48 91 GLN A O 1
ATOM 733 N N . VAL A 1 100 ? -29.007 -44.239 -12.028 1.00 73.51 92 VAL A N 1
ATOM 734 C CA . VAL A 1 100 ? -28.400 -44.389 -10.700 1.00 74.22 92 VAL A CA 1
ATOM 735 C C . VAL A 1 100 ? -27.791 -43.084 -10.197 1.00 74.23 92 VAL A C 1
ATOM 736 O O . VAL A 1 100 ? -27.766 -42.844 -9.005 1.00 74.06 92 VAL A O 1
ATOM 740 N N . GLU A 1 101 ? -27.315 -42.243 -11.108 1.00 74.59 93 GLU A N 1
ATOM 741 C CA . GLU A 1 101 ? -26.752 -40.954 -10.733 1.00 75.15 9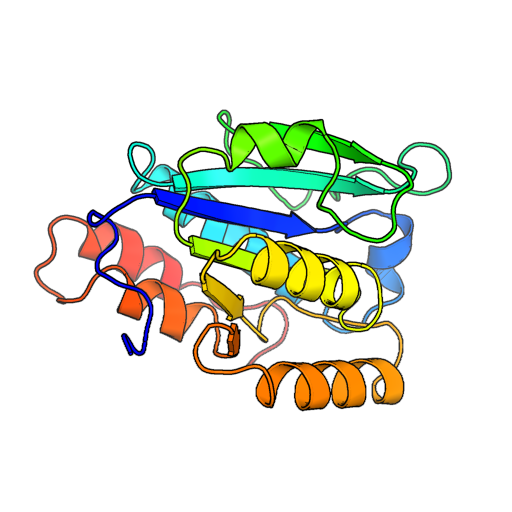3 GLU A CA 1
ATOM 742 C C . GLU A 1 101 ? -27.726 -40.095 -9.915 1.00 75.03 93 GLU A C 1
ATOM 743 O O . GLU A 1 101 ? -27.392 -39.632 -8.826 1.00 74.98 93 GLU A O 1
ATOM 749 N N . GLU A 1 102 ? -28.924 -39.879 -10.446 1.00 75.21 94 GLU A N 1
ATOM 750 C CA . GLU A 1 102 ? -29.922 -39.083 -9.746 1.00 75.80 94 GLU A CA 1
ATOM 751 C C . GLU A 1 102 ? -30.370 -39.780 -8.450 1.00 74.83 94 GLU A C 1
ATOM 752 O O . GLU A 1 102 ? -30.691 -39.129 -7.445 1.00 74.10 94 GLU A O 1
ATOM 758 N N . LEU A 1 103 ? -30.346 -41.110 -8.481 1.00 73.92 95 LEU A N 1
ATOM 759 C CA . LEU A 1 103 ? -30.696 -41.931 -7.327 1.00 73.14 95 LEU A CA 1
ATOM 760 C C . LEU A 1 103 ? -29.585 -41.907 -6.249 1.00 73.17 95 LEU A C 1
ATOM 761 O O . LEU A 1 103 ? -29.712 -42.531 -5.188 1.00 73.04 95 LEU A O 1
ATOM 766 N N . LEU A 1 104 ? -28.529 -41.136 -6.524 1.00 72.71 96 LEU A N 1
ATOM 767 C CA . LEU A 1 104 ? -27.396 -40.906 -5.612 1.00 72.69 96 LEU A CA 1
ATOM 768 C C . LEU A 1 104 ? -27.190 -39.415 -5.352 1.00 72.74 96 LEU A C 1
ATOM 769 O O . LEU A 1 104 ? -26.193 -39.015 -4.748 1.00 72.57 96 LEU A O 1
ATOM 774 N N . GLU A 1 105 ? -28.107 -38.591 -5.846 1.00 73.24 97 GLU A N 1
ATOM 775 C CA . GLU A 1 105 ? -27.985 -37.146 -5.669 1.00 73.99 97 GLU A CA 1
ATOM 776 C C . GLU A 1 105 ? -27.879 -36.741 -4.207 1.00 73.30 97 GLU A C 1
ATOM 777 O O . GLU A 1 105 ? -27.242 -35.732 -3.910 1.00 73.55 97 GLU A O 1
ATOM 783 N N . ASP A 1 106 ? -28.459 -37.536 -3.303 1.00 72.61 98 ASP A N 1
ATOM 784 C CA . ASP A 1 106 ? -28.426 -37.235 -1.850 1.00 72.07 98 ASP A CA 1
ATOM 785 C C . ASP A 1 106 ? -27.802 -38.334 -0.978 1.00 71.03 98 ASP A C 1
ATOM 786 O O . ASP A 1 106 ? -28.122 -38.432 0.228 1.00 70.68 98 ASP A O 1
ATOM 791 N N . VAL A 1 107 ? -26.951 -39.172 -1.587 1.00 69.60 99 VAL A N 1
ATOM 792 C CA . VAL A 1 107 ? -26.380 -40.345 -0.912 1.00 67.78 99 VAL A CA 1
ATOM 793 C C . VAL A 1 107 ? -24.926 -40.036 -0.648 1.00 66.86 99 VAL A C 1
ATOM 794 O O . VAL A 1 107 ? -24.252 -39.496 -1.522 1.00 66.79 99 VAL A O 1
ATOM 798 N N . ASP A 1 108 ? -24.454 -40.329 0.567 1.00 65.69 100 ASP A N 1
ATOM 799 C CA . ASP A 1 108 ? -23.055 -40.046 0.950 1.00 64.44 100 ASP A CA 1
ATOM 800 C C . ASP A 1 108 ? -22.099 -41.223 0.771 1.00 63.27 100 ASP A C 1
ATOM 801 O O . ASP A 1 108 ? -20.905 -41.024 0.457 1.00 62.90 100 ASP A O 1
ATOM 806 N N . ASN A 1 109 ? -22.634 -42.432 0.988 1.00 61.08 101 ASN A N 1
ATOM 807 C CA . ASN A 1 109 ? -21.863 -43.666 1.035 1.00 59.30 101 ASN A CA 1
ATOM 808 C C . ASN A 1 109 ? -22.439 -44.738 0.132 1.00 58.09 101 ASN A C 1
ATOM 809 O O . ASN A 1 109 ? -23.641 -44.915 0.090 1.00 59.54 101 ASN A O 1
ATOM 814 N N . ALA A 1 110 ? -21.587 -45.471 -0.559 1.00 55.68 102 ALA A N 1
ATOM 815 C CA . ALA A 1 110 ? -22.019 -46.589 -1.349 1.00 54.66 102 ALA A CA 1
ATOM 816 C C . ALA A 1 110 ? -21.291 -47.820 -0.875 1.00 53.94 102 ALA A C 1
ATOM 817 O O . ALA A 1 110 ? -20.073 -47.809 -0.748 1.00 55.08 102 ALA A O 1
ATOM 819 N N . VAL A 1 111 ? -22.054 -48.863 -0.597 1.00 52.98 103 VAL A N 1
ATOM 820 C CA . VAL A 1 111 ? -21.586 -50.183 -0.265 1.00 51.14 103 VAL A CA 1
ATOM 821 C C . VAL A 1 111 ? -21.812 -51.011 -1.530 1.00 52.10 103 VAL A C 1
ATOM 822 O O . VAL A 1 111 ? -22.967 -51.267 -1.942 1.00 53.23 103 VAL A O 1
ATOM 826 N N . VAL A 1 112 ? -20.715 -51.436 -2.158 1.00 52.34 104 VAL A N 1
ATOM 827 C CA . VAL A 1 112 ? -20.746 -52.006 -3.500 1.00 51.64 104 VAL A CA 1
ATOM 828 C C . VAL A 1 112 ? -20.382 -53.467 -3.436 1.00 52.07 104 VAL A C 1
ATOM 829 O O . VAL A 1 112 ? -19.408 -53.826 -2.812 1.00 53.39 104 VAL A O 1
ATOM 833 N N . PHE A 1 113 ? -21.196 -54.332 -4.022 1.00 52.65 105 PHE A N 1
ATOM 834 C CA . PHE A 1 113 ? -20.934 -55.749 -3.903 1.00 53.17 105 PHE A CA 1
ATOM 835 C C . PHE A 1 113 ? -21.417 -56.431 -5.164 1.00 53.15 105 PHE A C 1
ATOM 836 O O . PHE A 1 113 ? -22.195 -55.850 -5.853 1.00 54.24 105 PHE A O 1
ATOM 844 N N . GLY A 1 114 ? -20.930 -57.633 -5.458 1.00 52.92 106 GLY A N 1
ATOM 845 C CA . GLY A 1 114 ? -21.220 -58.346 -6.697 1.00 52.90 106 GLY A CA 1
ATOM 846 C C . GLY A 1 114 ? -20.028 -58.760 -7.573 1.00 53.09 106 GLY A C 1
ATOM 847 O O . GLY A 1 114 ? -18.927 -58.956 -7.089 1.00 52.69 106 GLY A O 1
ATOM 848 N N . ILE A 1 115 ? -20.271 -58.807 -8.880 1.00 53.21 107 ILE A N 1
ATOM 849 C CA . ILE A 1 115 ? -19.434 -59.414 -9.848 1.00 54.10 107 ILE A CA 1
ATOM 850 C C . ILE A 1 115 ? -19.406 -58.480 -11.082 1.00 54.55 107 ILE A C 1
ATOM 851 O O . ILE A 1 115 ? -20.376 -57.823 -11.318 1.00 53.65 107 ILE A O 1
ATOM 856 N N . GLU A 1 116 ? -18.283 -58.329 -11.818 1.00 55.22 108 GLU A N 1
ATOM 857 C CA . GLU A 1 116 ? -16.963 -58.907 -11.516 1.00 54.25 108 GLU A CA 1
ATOM 858 C C . GLU A 1 116 ? -16.006 -57.866 -10.983 1.00 53.96 108 GLU A C 1
ATOM 859 O O . GLU A 1 116 ? -15.964 -56.739 -11.496 1.00 53.80 108 GLU A O 1
ATOM 865 N N . GLY A 1 117 ? -15.190 -58.282 -10.000 1.00 54.08 109 GLY A N 1
ATOM 866 C CA . GLY A 1 117 ? -14.225 -57.415 -9.287 1.00 53.91 109 GLY A CA 1
ATOM 867 C C . GLY A 1 117 ? -13.399 -56.489 -10.168 1.00 53.62 109 GLY A C 1
ATOM 868 O O . GLY A 1 117 ? -13.209 -55.305 -9.856 1.00 53.50 109 GLY A O 1
ATOM 869 N N . HIS A 1 118 ? -12.936 -57.035 -11.295 1.00 53.27 110 HIS A N 1
ATOM 870 C CA . HIS A 1 118 ? -12.027 -56.333 -12.197 1.00 52.70 110 HIS A CA 1
ATOM 871 C C . HIS A 1 118 ? -12.711 -55.635 -13.371 1.00 52.30 110 HIS A C 1
ATOM 872 O O . HIS A 1 118 ? -12.020 -55.025 -14.207 1.00 52.01 110 HIS A O 1
ATOM 879 N N . ALA A 1 119 ? -14.048 -55.713 -13.427 1.00 51.67 111 ALA A N 1
ATOM 880 C CA . ALA A 1 119 ? -14.773 -55.288 -14.604 1.00 51.56 111 ALA A CA 1
ATOM 881 C C . ALA A 1 119 ? -15.822 -54.270 -14.207 1.00 52.44 111 ALA A C 1
ATOM 882 O O . ALA A 1 119 ? -15.473 -53.123 -13.935 1.00 53.29 111 ALA A O 1
ATOM 884 N N . CYS A 1 120 ? -17.093 -54.670 -14.094 1.00 52.92 112 CYS A N 1
ATOM 885 C CA . CYS A 1 120 ? -18.127 -53.756 -13.680 1.00 52.77 112 CYS A CA 1
ATOM 886 C C . CYS A 1 120 ? -17.832 -53.134 -12.321 1.00 53.47 112 CYS A C 1
ATOM 887 O O . CYS A 1 120 ? -18.015 -51.903 -12.165 1.00 53.79 112 CYS A O 1
ATOM 890 N N . ILE A 1 121 ? -17.387 -53.960 -11.342 1.00 52.50 113 ILE A N 1
ATOM 891 C CA . ILE A 1 121 ? -17.156 -53.480 -9.932 1.00 51.89 113 ILE A CA 1
ATOM 892 C C . ILE A 1 121 ? -16.106 -52.389 -9.946 1.00 51.02 113 ILE A C 1
ATOM 893 O O . ILE A 1 121 ? -16.337 -51.282 -9.511 1.00 50.50 113 ILE A O 1
ATOM 898 N N . LEU A 1 122 ? -14.960 -52.732 -10.518 1.00 51.61 114 LEU A N 1
ATOM 899 C CA . LEU A 1 122 ? -13.827 -51.830 -10.670 1.00 51.93 114 LEU A CA 1
ATOM 900 C C . LEU A 1 122 ? -14.232 -50.472 -11.336 1.00 52.38 114 LEU A C 1
ATOM 901 O O . LEU A 1 122 ? -14.013 -49.405 -10.775 1.00 52.35 114 LEU A O 1
ATOM 906 N N . GLN A 1 123 ? -14.859 -50.517 -12.511 1.00 53.73 115 GLN A N 1
ATOM 907 C CA . GLN A 1 123 ? -15.315 -49.269 -13.189 1.00 54.54 115 GLN A CA 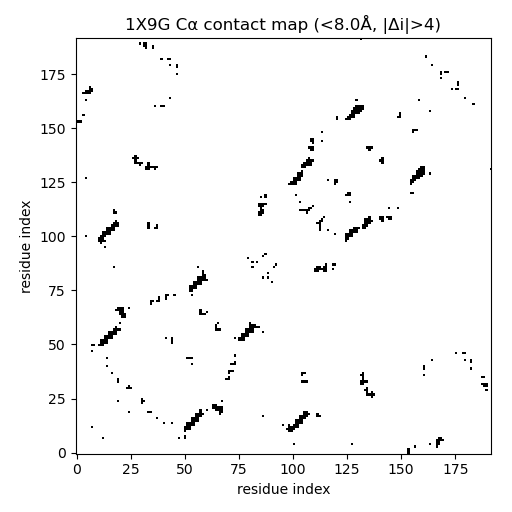1
ATOM 908 C C . GLN A 1 123 ? -16.337 -48.502 -12.388 1.00 54.16 115 GLN A C 1
ATOM 909 O O . GLN A 1 123 ? -16.286 -47.259 -12.305 1.00 54.23 115 GLN A O 1
ATOM 915 N N . THR A 1 124 ? -17.242 -49.249 -11.766 1.00 54.42 116 THR A N 1
ATOM 916 C CA . THR A 1 124 ? -18.284 -48.657 -10.906 1.00 54.59 116 THR A CA 1
ATOM 917 C C . THR A 1 124 ? -17.657 -47.842 -9.766 1.00 55.45 116 THR A C 1
ATOM 918 O O . THR A 1 124 ? -18.015 -46.668 -9.580 1.00 55.24 116 THR A O 1
ATOM 922 N N . VAL A 1 125 ? -16.686 -48.434 -9.038 1.00 55.61 117 VAL A N 1
ATOM 923 C CA . VAL A 1 125 ? -16.068 -47.689 -7.946 1.00 55.53 117 VAL A CA 1
ATOM 924 C C . VAL A 1 125 ? -15.238 -46.492 -8.381 1.00 55.19 117 VAL A C 1
ATOM 925 O O . VAL A 1 125 ? -15.302 -45.479 -7.726 1.00 55.46 117 VAL A O 1
ATOM 929 N N . ALA A 1 126 ? -14.479 -46.563 -9.477 1.00 55.45 118 ALA A N 1
ATOM 930 C CA . ALA A 1 126 ? -13.751 -45.360 -9.927 1.00 55.17 118 ALA A CA 1
ATOM 931 C C . ALA A 1 126 ? -14.734 -44.204 -10.218 1.00 55.98 118 ALA A C 1
ATOM 932 O O . ALA A 1 126 ? -14.451 -43.061 -9.873 1.00 56.09 118 ALA A O 1
ATOM 934 N N . ASP A 1 127 ? -15.896 -44.513 -10.814 1.00 56.70 119 ASP A N 1
ATOM 935 C CA . ASP A 1 127 ? -16.963 -43.494 -11.086 1.00 56.98 119 ASP A CA 1
ATOM 936 C C . ASP A 1 127 ? -17.581 -42.907 -9.799 1.00 56.69 119 ASP A C 1
ATOM 937 O O . ASP A 1 127 ? -17.663 -41.691 -9.638 1.00 55.50 119 ASP A O 1
ATOM 942 N N . LEU A 1 128 ? -17.994 -43.776 -8.886 1.00 57.10 120 LEU A N 1
ATOM 943 C CA . LEU A 1 128 ? -18.370 -43.349 -7.547 1.00 57.40 120 LEU A CA 1
ATOM 944 C C . LEU A 1 128 ? -17.345 -42.418 -6.909 1.00 58.52 120 LEU A C 1
ATOM 945 O O . LEU A 1 128 ? -17.715 -41.381 -6.352 1.00 58.20 120 LEU A O 1
ATOM 950 N N . LEU A 1 129 ? -16.047 -42.760 -7.001 1.00 59.38 121 LEU A N 1
ATOM 951 C CA . LEU A 1 129 ? -15.040 -41.918 -6.376 1.00 59.68 121 LEU A CA 1
ATOM 952 C C . LEU A 1 129 ? -15.022 -40.552 -7.001 1.00 61.24 121 LEU A C 1
ATOM 953 O O . LEU A 1 129 ? -14.965 -39.563 -6.292 1.00 62.11 121 LEU A O 1
ATOM 958 N N . ASP A 1 130 ? -15.069 -40.503 -8.325 1.00 63.31 122 ASP A N 1
ATOM 959 C CA . ASP A 1 130 ? -15.234 -39.250 -9.062 1.00 65.59 122 ASP A CA 1
ATOM 960 C C . ASP A 1 130 ? -16.481 -38.432 -8.706 1.00 65.75 122 ASP A C 1
ATOM 961 O O . ASP A 1 130 ? -16.476 -37.215 -8.868 1.00 65.56 122 ASP A O 1
ATOM 966 N N . MET A 1 131 ? -17.504 -39.089 -8.166 1.00 66.05 123 MET A N 1
ATOM 967 C CA . MET A 1 131 ? -18.700 -38.399 -7.712 1.00 67.80 123 MET A CA 1
ATOM 968 C C . MET A 1 131 ? -18.612 -37.907 -6.254 1.00 67.21 123 MET A C 1
ATOM 969 O O . MET A 1 131 ? -19.583 -37.383 -5.722 1.00 66.99 123 MET A O 1
ATOM 974 N N . ASN A 1 132 ? -17.444 -38.083 -5.633 1.00 66.55 124 ASN A N 1
ATOM 975 C CA . ASN A 1 132 ? -17.204 -37.800 -4.210 1.00 66.14 124 ASN A CA 1
ATOM 976 C C . ASN A 1 132 ? -17.999 -38.624 -3.210 1.00 65.60 124 ASN A C 1
ATOM 977 O O . ASN A 1 132 ? -18.204 -38.174 -2.090 1.00 66.42 124 ASN A O 1
ATOM 982 N N . LYS A 1 133 ? -18.435 -39.826 -3.562 1.00 64.36 125 LYS A N 1
ATOM 983 C CA . LYS A 1 133 ? -19.051 -40.668 -2.534 1.00 63.58 125 LYS A CA 1
ATOM 984 C C . LYS A 1 133 ? -17.971 -41.475 -1.799 1.00 62.75 125 LYS A C 1
ATOM 985 O O . LYS A 1 133 ? -16.898 -41.716 -2.375 1.00 62.90 125 LYS A O 1
ATOM 991 N N . ARG A 1 134 ? -18.201 -41.843 -0.532 1.00 60.76 126 ARG A N 1
ATOM 992 C CA . ARG A 1 134 ? -17.274 -42.793 0.078 1.00 59.47 126 ARG A CA 1
ATOM 993 C C . ARG A 1 134 ? -17.708 -44.180 -0.364 1.00 58.08 126 ARG A C 1
ATOM 994 O O . ARG A 1 134 ? -18.909 -44.511 -0.306 1.00 58.08 126 ARG A O 1
ATOM 1002 N N . VAL A 1 135 ? -16.756 -44.995 -0.823 1.00 55.09 127 VAL A N 1
ATOM 1003 C CA . VAL A 1 135 ? -17.109 -46.352 -1.159 1.00 52.36 127 VAL A CA 1
ATOM 1004 C C . VAL A 1 135 ? -16.554 -47.447 -0.230 1.00 51.84 127 VAL A C 1
ATOM 1005 O O . VAL A 1 135 ? -15.410 -47.377 0.225 1.00 52.13 127 VAL A O 1
ATOM 1009 N N . PHE A 1 136 ? -17.423 -48.406 0.099 1.00 51.21 128 PHE A N 1
ATOM 1010 C CA . PHE A 1 136 ? -17.146 -49.485 1.043 1.00 51.20 128 PHE A CA 1
ATOM 1011 C C . PHE A 1 136 ? -17.522 -50.781 0.422 1.00 51.89 128 PHE A C 1
ATOM 1012 O O . PHE A 1 136 ? -18.608 -50.901 -0.151 1.00 51.91 128 PHE A O 1
ATOM 1020 N N . LEU A 1 137 ? -16.628 -51.761 0.514 1.00 52.16 129 LEU A N 1
ATOM 1021 C CA . LEU A 1 137 ? -16.764 -52.950 -0.300 1.00 53.61 129 LEU A CA 1
ATOM 1022 C C . LEU A 1 137 ? -16.578 -54.163 0.581 1.00 54.41 129 LEU A C 1
ATOM 1023 O O . LEU A 1 137 ? -15.562 -54.306 1.195 1.00 54.33 129 LEU A O 1
ATOM 1028 N N . PRO A 1 138 ? -17.592 -55.035 0.674 1.00 56.65 130 PRO A N 1
ATOM 1029 C CA . PRO A 1 138 ? -17.332 -56.269 1.402 1.00 57.43 130 PRO A CA 1
ATOM 1030 C C . PRO A 1 138 ? -16.680 -57.270 0.472 1.00 58.46 130 PRO A C 1
ATOM 1031 O O . PRO A 1 138 ? -17.368 -57.758 -0.442 1.00 59.86 130 PRO A O 1
ATOM 1035 N N . LYS A 1 139 ? -15.397 -57.572 0.695 1.00 58.08 131 LYS A N 1
ATOM 1036 C CA . LYS A 1 139 ? -14.639 -58.528 -0.136 1.00 58.60 131 LYS A CA 1
ATOM 1037 C C . LYS A 1 139 ? -15.290 -59.895 -0.195 1.00 58.26 131 LYS A C 1
ATOM 1038 O O . LYS A 1 139 ? -15.133 -60.663 -1.151 1.00 58.88 131 LYS A O 1
ATOM 1044 N N . ASP A 1 140 ? -15.889 -60.201 0.931 1.00 57.92 132 ASP A N 1
ATOM 1045 C CA . ASP A 1 140 ? -16.975 -61.090 1.153 1.00 57.88 132 ASP A CA 1
ATOM 1046 C C . ASP A 1 140 ? -17.945 -61.395 0.001 1.00 57.38 132 ASP A C 1
ATOM 1047 O O . ASP A 1 140 ? -18.286 -62.556 -0.268 1.00 57.93 132 ASP A O 1
ATOM 1052 N N . GLY A 1 141 ? -18.437 -60.330 -0.622 1.00 56.47 133 GLY A N 1
ATOM 1053 C CA . GLY A 1 141 ? -19.472 -60.399 -1.629 1.00 55.73 133 GLY A CA 1
ATOM 1054 C C . GLY A 1 141 ? -18.943 -59.862 -2.946 1.00 55.43 133 GLY A C 1
ATOM 1055 O O . GLY A 1 141 ? -19.678 -59.217 -3.704 1.00 55.35 133 GLY A O 1
ATOM 1056 N N . LEU A 1 142 ? -17.661 -60.119 -3.208 1.00 54.36 134 LEU A N 1
ATOM 1057 C CA . LEU A 1 142 ? -17.077 -59.874 -4.534 1.00 54.06 134 LEU A CA 1
ATOM 1058 C C . LEU A 1 142 ? -16.514 -61.162 -5.137 1.00 53.47 134 LEU A C 1
ATOM 1059 O O . LEU A 1 142 ? -16.181 -62.120 -4.406 1.00 51.69 134 LEU A O 1
ATOM 1064 N N . GLY A 1 143 ? -16.484 -61.202 -6.479 1.00 53.55 135 GLY A N 1
ATOM 1065 C CA . GLY A 1 143 ? -15.872 -62.316 -7.219 1.00 53.39 135 GLY A CA 1
ATOM 1066 C C . GLY A 1 143 ? -15.540 -62.012 -8.681 1.00 53.14 135 GLY A C 1
ATOM 1067 O O . GLY A 1 143 ? -16.043 -61.055 -9.252 1.00 53.31 135 GLY A O 1
ATOM 1068 N N . SER A 1 144 ? -14.684 -62.840 -9.266 1.00 53.26 136 SER A N 1
ATOM 1069 C CA . SER A 1 144 ? -14.321 -62.786 -10.676 1.00 53.54 136 SER A CA 1
ATOM 1070 C C . SER A 1 144 ? -14.279 -64.236 -11.148 1.00 54.36 136 SER A C 1
ATOM 1071 O O . SER A 1 144 ? -14.176 -65.146 -10.329 1.00 55.13 136 SER A O 1
ATOM 1074 N N . GLN A 1 145 ? -14.353 -64.485 -12.451 1.00 55.31 137 GLN A N 1
ATOM 1075 C CA . GLN A 1 145 ? -14.121 -65.860 -12.929 1.00 56.21 137 GLN A CA 1
ATOM 1076 C C . GLN A 1 145 ? -12.731 -66.397 -12.629 1.00 56.81 137 GLN A C 1
ATOM 1077 O O . GLN A 1 145 ? -12.603 -67.543 -12.217 1.00 57.70 137 GLN A O 1
ATOM 1083 N N . LYS A 1 146 ? -11.702 -65.579 -12.826 1.00 57.64 138 LYS A N 1
ATOM 1084 C CA . LYS A 1 146 ? -10.301 -65.985 -12.537 1.00 58.39 138 LYS A CA 1
ATOM 1085 C C . LYS A 1 146 ? -9.646 -65.187 -11.398 1.00 58.98 138 LYS A C 1
ATOM 1086 O O . LYS A 1 146 ? -9.774 -63.955 -11.330 1.00 59.12 138 LYS A O 1
ATOM 1092 N N . LYS A 1 147 ? -8.918 -65.903 -10.533 1.00 60.17 139 LYS A N 1
ATOM 1093 C CA . LYS A 1 147 ? -8.119 -65.338 -9.413 1.00 60.55 139 LYS A CA 1
ATOM 1094 C C . LYS A 1 147 ? -7.279 -64.137 -9.792 1.00 59.07 139 LYS A C 1
ATOM 1095 O O . LYS A 1 147 ? -7.354 -63.103 -9.115 1.00 60.18 139 LYS A O 1
ATOM 1101 N N . THR A 1 148 ? -6.514 -64.267 -10.880 1.00 57.06 140 THR A N 1
ATOM 1102 C CA . THR A 1 148 ? -5.519 -63.275 -11.278 1.00 54.63 140 THR A CA 1
ATOM 1103 C C . THR A 1 148 ? -6.175 -61.931 -11.562 1.00 53.54 140 THR A C 1
ATOM 1104 O O . THR A 1 148 ? -5.686 -60.895 -11.151 1.00 54.10 140 THR A O 1
ATOM 1108 N N . ASP A 1 149 ? -7.302 -61.954 -12.239 1.00 52.60 141 ASP A N 1
ATOM 1109 C CA . ASP A 1 149 ? -8.046 -60.742 -12.511 1.00 51.85 141 ASP A CA 1
ATOM 1110 C C . ASP A 1 149 ? -8.583 -60.136 -11.214 1.00 51.20 141 ASP A C 1
ATOM 1111 O O . ASP A 1 149 ? -8.519 -58.940 -11.023 1.00 50.58 141 ASP A O 1
ATOM 1116 N N . PHE A 1 150 ? -9.123 -60.972 -10.340 1.00 51.32 142 PHE A N 1
ATOM 1117 C CA . PHE A 1 150 ? -9.724 -60.516 -9.070 1.00 51.97 142 PHE A CA 1
ATOM 1118 C C . PHE A 1 150 ? -8.676 -59.889 -8.197 1.00 51.80 142 PHE A C 1
ATOM 1119 O O . PHE A 1 150 ? -8.767 -58.701 -7.858 1.00 51.90 142 PHE A O 1
ATOM 1127 N N . LYS A 1 151 ? -7.654 -60.689 -7.882 1.00 51.74 143 LYS A N 1
ATOM 1128 C CA . LYS A 1 151 ? -6.603 -60.326 -6.948 1.00 51.62 143 LYS A CA 1
ATOM 1129 C C . LYS A 1 151 ? -5.937 -59.001 -7.312 1.00 49.68 143 LYS A C 1
ATOM 1130 O O . LYS A 1 151 ? -5.632 -58.208 -6.440 1.00 49.31 143 LYS A O 1
ATOM 1136 N N . ALA A 1 152 ? -5.734 -58.761 -8.603 1.00 48.51 144 ALA A N 1
ATOM 1137 C CA . ALA A 1 152 ? -5.161 -57.516 -9.132 1.00 47.59 144 ALA A CA 1
ATOM 1138 C C . ALA A 1 152 ? -6.107 -56.308 -8.992 1.00 47.94 144 ALA A C 1
ATOM 1139 O O . ALA A 1 152 ? -5.711 -55.240 -8.526 1.00 48.20 144 ALA A O 1
ATOM 1141 N N . ALA A 1 153 ? -7.378 -56.470 -9.352 1.00 48.40 145 ALA A N 1
ATOM 1142 C CA . ALA A 1 153 ? -8.354 -55.377 -9.203 1.00 48.36 145 ALA A CA 1
ATOM 1143 C C . ALA A 1 153 ? -8.490 -54.996 -7.715 1.00 48.98 145 ALA A C 1
ATOM 1144 O O . ALA A 1 153 ? -8.505 -53.808 -7.359 1.00 49.44 145 ALA A O 1
ATOM 1146 N N . ILE A 1 154 ? -8.553 -56.004 -6.843 1.00 49.91 146 ILE A N 1
ATOM 1147 C CA . ILE A 1 154 ? -8.576 -55.787 -5.340 1.00 50.05 146 ILE A CA 1
ATOM 1148 C C . ILE A 1 154 ? -7.411 -54.964 -4.782 1.00 49.40 146 ILE A C 1
ATOM 1149 O O . ILE A 1 154 ? -7.673 -54.013 -4.044 1.00 48.72 146 ILE A O 1
ATOM 1154 N N . LYS A 1 155 ? -6.167 -55.312 -5.146 1.00 48.83 147 LYS A N 1
ATOM 1155 C CA . LYS A 1 155 ? -5.012 -54.469 -4.804 1.00 50.15 147 LYS A CA 1
ATOM 1156 C C . LYS A 1 155 ? -5.094 -53.081 -5.388 1.00 49.03 147 LYS A C 1
ATOM 1157 O O . LYS A 1 155 ? -4.820 -52.139 -4.715 1.00 50.65 147 LYS A O 1
ATOM 1163 N N . LEU A 1 156 ? -5.427 -52.926 -6.651 1.00 49.21 148 LEU A N 1
ATOM 1164 C CA . LEU A 1 156 ? -5.549 -51.572 -7.183 1.00 49.22 148 LEU A CA 1
ATOM 1165 C C . LEU A 1 156 ? -6.472 -50.761 -6.240 1.00 48.28 148 LEU A C 1
ATOM 1166 O O . LEU A 1 156 ? -6.127 -49.679 -5.782 1.00 48.14 148 LEU A O 1
ATOM 1171 N N . MET A 1 157 ? -7.667 -51.275 -6.031 1.00 46.67 149 MET A N 1
ATOM 1172 C CA . MET A 1 157 ? -8.671 -50.543 -5.265 1.00 49.04 149 MET A CA 1
ATOM 1173 C C . MET A 1 157 ? -8.247 -50.244 -3.801 1.00 50.62 149 MET A C 1
ATOM 1174 O O . MET A 1 157 ? -8.596 -49.199 -3.299 1.00 52.85 149 MET A O 1
ATOM 1179 N N . SER A 1 158 ? -7.525 -51.156 -3.140 1.00 50.76 150 SER A N 1
ATOM 1180 C CA . SER A 1 158 ? -6.921 -50.927 -1.816 1.00 51.55 150 SER A CA 1
ATOM 1181 C C . SER A 1 158 ? -5.982 -49.699 -1.759 1.00 52.31 150 SER A C 1
ATOM 1182 O O . SER A 1 158 ? -5.663 -49.187 -0.688 1.00 52.32 150 SER A O 1
ATOM 1185 N N . SER A 1 159 ? -5.467 -49.290 -2.909 1.00 51.89 151 SER A N 1
ATOM 1186 C CA . SER A 1 159 ? -4.603 -48.132 -2.970 1.00 51.68 151 SER A CA 1
ATOM 1187 C C . SER A 1 159 ? -5.375 -46.864 -3.250 1.00 51.54 151 SER A C 1
ATOM 1188 O O . SER A 1 159 ? -4.763 -45.852 -3.464 1.00 52.38 151 SER A O 1
ATOM 1191 N N . TRP A 1 160 ? -6.701 -46.929 -3.267 1.00 52.51 152 TRP A N 1
ATOM 1192 C CA . TRP A 1 160 ? -7.596 -45.782 -3.587 1.00 53.96 152 TRP A CA 1
ATOM 1193 C C . TRP A 1 160 ? -8.189 -45.095 -2.334 1.00 55.03 152 TRP A C 1
ATOM 1194 O O . TRP A 1 160 ? -9.286 -44.495 -2.413 1.00 56.10 152 TRP A O 1
ATOM 1205 N N . GLY A 1 161 ? -7.513 -45.213 -1.186 1.00 55.60 153 GLY A N 1
ATOM 1206 C CA . GLY A 1 161 ? -8.008 -44.590 0.051 1.00 55.42 153 GLY A CA 1
ATOM 1207 C C . GLY A 1 161 ? -7.767 -43.087 -0.064 1.00 55.75 153 GLY A C 1
ATOM 1208 O O . GLY A 1 161 ? -7.051 -42.669 -0.978 1.00 54.05 153 GLY A O 1
ATOM 1209 N N . PRO A 1 162 ? -8.357 -42.257 0.853 1.00 56.41 154 PRO A N 1
ATOM 1210 C CA . PRO A 1 162 ? -9.220 -42.558 2.027 1.00 56.01 154 PRO A CA 1
ATOM 1211 C C . PRO A 1 162 ? -10.689 -42.773 1.724 1.00 56.83 154 PRO A C 1
ATOM 1212 O O . PRO A 1 162 ? -11.436 -43.209 2.592 1.00 57.91 154 PRO A O 1
ATOM 1216 N N . ASN A 1 163 ? -11.122 -42.518 0.503 1.00 56.39 155 ASN A N 1
ATOM 1217 C CA . ASN A 1 163 ? -12.521 -42.646 0.237 1.00 55.49 155 ASN A CA 1
ATOM 1218 C C . ASN A 1 163 ? -12.964 -44.012 -0.306 1.00 55.08 155 ASN A C 1
ATOM 1219 O O . ASN A 1 163 ? -14.147 -44.189 -0.570 1.00 55.66 155 ASN A O 1
ATOM 1224 N N . CYS A 1 164 ? -12.049 -44.987 -0.375 1.00 52.52 156 CYS A N 1
ATOM 1225 C CA . CYS A 1 164 ? -12.422 -46.353 -0.720 1.00 50.67 156 CYS A CA 1
ATOM 1226 C C . CYS A 1 164 ? -11.930 -47.322 0.356 1.00 50.46 156 CYS A C 1
ATOM 1227 O O . CYS A 1 164 ? -10.813 -47.230 0.789 1.00 49.29 156 CYS A O 1
ATOM 1230 N N . GLU A 1 165 ? -12.780 -48.236 0.822 1.00 50.79 157 GLU A N 1
ATOM 1231 C CA . GLU A 1 165 ? -12.362 -49.184 1.872 1.00 50.67 157 GLU A CA 1
ATOM 1232 C C . GLU A 1 165 ? -12.887 -50.560 1.673 1.00 50.10 157 GLU A C 1
ATOM 1233 O O . GLU A 1 165 ? -14.095 -50.735 1.514 1.00 51.89 157 GLU A O 1
ATOM 1239 N N . ILE A 1 166 ? -11.990 -51.534 1.699 1.00 49.13 158 ILE A N 1
ATOM 1240 C CA . ILE A 1 166 ? -12.354 -52.919 1.509 1.00 49.42 158 ILE A CA 1
ATOM 1241 C C . ILE A 1 166 ? -12.307 -53.605 2.851 1.00 49.67 158 ILE A C 1
ATOM 1242 O O . ILE A 1 166 ? -11.253 -53.651 3.503 1.00 49.51 158 ILE A O 1
ATOM 1247 N N . THR A 1 167 ? -13.452 -54.106 3.298 1.00 49.37 159 THR A N 1
ATOM 1248 C CA . THR A 1 167 ? -13.470 -54.900 4.538 1.00 50.03 159 THR A CA 1
ATOM 1249 C C . THR A 1 167 ? -14.300 -56.145 4.232 1.00 50.25 159 THR A C 1
ATOM 1250 O O . THR A 1 167 ? -14.023 -56.840 3.266 1.00 50.53 159 THR A O 1
ATOM 1254 N N . THR A 1 168 ? -15.328 -56.403 5.037 1.00 50.65 160 THR A N 1
ATOM 1255 C CA . THR A 1 168 ? -16.227 -57.512 4.831 1.00 50.11 160 THR A CA 1
ATOM 1256 C C . THR A 1 168 ? -17.559 -57.080 5.349 1.00 50.12 160 THR A C 1
ATOM 1257 O O . THR A 1 168 ? -17.666 -56.058 6.019 1.00 51.78 160 THR A O 1
ATOM 1261 N N . SER A 1 169 ? -18.578 -57.875 5.054 1.00 50.60 161 SER A N 1
ATOM 1262 C CA . SER A 1 169 ? -19.954 -57.632 5.515 1.00 50.58 161 SER A CA 1
ATOM 1263 C C . SER A 1 169 ? -20.153 -57.659 7.021 1.00 50.72 161 SER A C 1
ATOM 1264 O O . SER A 1 169 ? -20.939 -56.874 7.528 1.00 50.40 161 SER A O 1
ATOM 1267 N N . GLU A 1 170 ? -19.441 -58.507 7.761 1.00 51.53 162 GLU A N 1
ATOM 1268 C CA . GLU A 1 170 ? -19.585 -58.416 9.211 1.00 52.38 162 GLU A CA 1
ATOM 1269 C C . GLU A 1 170 ? -18.940 -57.137 9.703 1.00 52.65 162 GLU A C 1
ATOM 1270 O O . GLU A 1 170 ? -19.537 -56.410 10.450 1.00 52.88 162 GLU A O 1
ATOM 1276 N N . SER A 1 171 ? -17.753 -56.807 9.221 1.00 53.47 163 SER A N 1
ATOM 1277 C CA . SER A 1 171 ? -17.124 -55.531 9.609 1.00 52.39 163 SER A CA 1
ATOM 1278 C C . SER A 1 171 ? -18.047 -54.376 9.333 1.00 52.02 163 SER A C 1
ATOM 1279 O O . SER A 1 171 ? -18.195 -53.509 10.142 1.00 53.19 163 SER A O 1
ATOM 1282 N N . ILE A 1 172 ? -18.627 -54.347 8.147 1.00 52.34 164 ILE A N 1
ATOM 1283 C CA . ILE A 1 172 ? -19.526 -53.271 7.729 1.00 51.83 164 ILE A CA 1
ATOM 1284 C C . ILE A 1 172 ? -20.833 -53.149 8.545 1.00 53.42 164 ILE A C 1
ATOM 1285 O O . ILE A 1 172 ? -21.224 -52.014 8.871 1.00 53.17 164 ILE A O 1
ATOM 1290 N N . LEU A 1 173 ? -21.512 -54.269 8.866 1.00 53.50 165 LEU A N 1
ATOM 1291 C CA . LEU A 1 173 ? -22.710 -54.175 9.722 1.00 55.50 165 LEU A CA 1
ATOM 1292 C C . LEU A 1 173 ? -22.395 -53.535 11.078 1.00 56.25 165 LEU A C 1
ATOM 1293 O O . LEU A 1 173 ? -23.064 -52.615 11.487 1.00 57.69 165 LEU A O 1
ATOM 1298 N N . LEU A 1 174 ? -21.331 -53.992 11.720 1.00 57.04 166 LEU A N 1
ATOM 1299 C CA . LEU A 1 174 ? -20.808 -53.460 12.963 1.00 56.54 166 LEU A CA 1
ATOM 1300 C C . LEU A 1 174 ? -20.345 -52.012 12.941 1.00 57.34 166 LEU A C 1
ATOM 1301 O O . LEU A 1 174 ? -20.217 -51.376 13.995 1.00 57.69 166 LEU A O 1
ATOM 1306 N N . GLN A 1 175 ? -20.012 -51.505 11.763 1.00 57.73 167 GLN A N 1
ATOM 1307 C CA . GLN A 1 175 ? -19.457 -50.173 11.661 1.00 57.79 167 GLN A CA 1
ATOM 1308 C C . GLN A 1 175 ? -20.615 -49.189 11.622 1.00 59.91 167 GLN A C 1
ATOM 1309 O O . GLN A 1 175 ? -20.503 -48.066 12.110 1.00 60.53 167 GLN A O 1
ATOM 1315 N N . MET A 1 176 ? -21.719 -49.610 11.030 1.00 61.81 168 MET A N 1
ATOM 1316 C CA . MET A 1 176 ? -22.909 -48.809 10.974 1.00 65.63 168 MET A CA 1
ATOM 1317 C C . MET A 1 176 ? -23.729 -48.757 12.308 1.00 65.92 168 MET A C 1
ATOM 1318 O O . MET A 1 176 ? -24.449 -47.791 12.524 1.00 65.79 168 MET A O 1
ATOM 1323 N N . THR A 1 177 ? -23.635 -49.778 13.169 1.00 67.27 169 THR A N 1
ATOM 1324 C CA . THR A 1 177 ? -24.323 -49.774 14.481 1.00 69.26 169 THR A CA 1
ATOM 1325 C C . THR A 1 177 ? -23.368 -49.590 15.623 1.00 71.13 169 THR A C 1
ATOM 1326 O O . THR A 1 177 ? -23.107 -50.548 16.328 1.00 73.85 169 THR A O 1
ATOM 1330 N N . LYS A 1 178 ? -22.828 -48.409 15.858 1.00 71.31 170 LYS A N 1
ATOM 1331 C CA . LYS A 1 178 ? -21.550 -48.381 16.565 1.00 70.27 170 LYS A CA 1
ATOM 1332 C C . LYS A 1 178 ? -21.493 -48.974 18.013 1.00 70.24 170 LYS A C 1
ATOM 1333 O O . LYS A 1 178 ? -20.440 -48.945 18.667 1.00 69.88 170 LYS A O 1
ATOM 1339 N N . ASP A 1 179 ? -22.609 -49.570 18.473 1.00 70.01 171 ASP A N 1
ATOM 1340 C CA . ASP A 1 179 ? -22.825 -49.951 19.895 1.00 69.18 171 ASP A CA 1
ATOM 1341 C C . ASP A 1 179 ? -23.728 -51.193 20.025 1.00 68.61 171 ASP A C 1
ATOM 1342 O O . ASP A 1 179 ? -24.717 -51.299 19.319 1.00 68.63 171 ASP A O 1
ATOM 1347 N N . ALA A 1 180 ? -23.407 -52.123 20.927 1.00 68.11 172 ALA A N 1
ATOM 1348 C CA . ALA A 1 180 ? -24.249 -53.318 21.125 1.00 68.05 172 ALA A CA 1
ATOM 1349 C C . ALA A 1 180 ? -25.566 -53.022 21.889 1.00 68.44 172 ALA A C 1
ATOM 1350 O O . ALA A 1 180 ? -26.407 -53.911 22.048 1.00 67.78 172 ALA A O 1
ATOM 1352 N N . MET A 1 181 ? -25.727 -51.780 22.358 1.00 69.16 173 MET A N 1
ATOM 1353 C CA . MET A 1 181 ? -26.982 -51.317 22.994 1.00 69.94 173 MET A CA 1
ATOM 1354 C C . MET A 1 181 ? -27.780 -50.405 22.065 1.00 69.38 173 MET A C 1
ATOM 1355 O O . MET A 1 181 ? -28.587 -49.591 22.503 1.00 69.81 173 MET A O 1
ATOM 1360 N N . ASP A 1 182 ? -27.537 -50.564 20.772 1.00 68.78 174 ASP A N 1
ATOM 1361 C CA . ASP A 1 182 ? -28.179 -49.760 19.741 1.00 67.79 174 ASP A CA 1
ATOM 1362 C C . ASP A 1 182 ? -29.592 -50.288 19.545 1.00 67.00 174 ASP A C 1
ATOM 1363 O O . ASP A 1 182 ? -29.780 -51.503 19.573 1.00 66.05 174 ASP A O 1
ATOM 1368 N N . PRO A 1 183 ? -30.581 -49.387 19.318 1.00 67.20 175 PRO A N 1
ATOM 1369 C CA . PRO A 1 183 ? -31.985 -49.838 19.232 1.00 67.06 175 PRO A CA 1
ATOM 1370 C C . PRO A 1 183 ? -32.130 -50.886 18.143 1.00 67.57 175 PRO A C 1
ATOM 1371 O O . PRO A 1 183 ? -33.020 -51.761 18.207 1.00 67.21 175 PRO A O 1
ATOM 1375 N N . ASN A 1 184 ? -31.238 -50.825 17.157 1.00 67.39 176 ASN A N 1
ATOM 1376 C CA . ASN A 1 184 ? -31.342 -51.775 16.059 1.00 67.66 176 ASN A CA 1
ATOM 1377 C C . ASN A 1 184 ? -30.450 -53.020 16.134 1.00 67.37 176 ASN A C 1
ATOM 1378 O O . ASN A 1 184 ? -30.550 -53.904 15.283 1.00 66.49 176 ASN A O 1
ATOM 1383 N N . PHE A 1 185 ? -29.673 -53.111 17.209 1.00 67.49 177 PHE A N 1
ATOM 1384 C CA . PHE A 1 185 ? -28.705 -54.164 17.341 1.00 68.48 177 PHE A CA 1
ATOM 1385 C C . PHE A 1 185 ? -29.217 -55.612 17.319 1.00 68.79 177 PHE A C 1
ATOM 1386 O O . PHE A 1 185 ? -28.682 -56.408 16.563 1.00 69.86 177 PHE A O 1
ATOM 1394 N N . LYS A 1 186 ? -30.188 -55.953 18.150 1.00 69.57 178 LYS A N 1
ATOM 1395 C CA . LYS A 1 186 ? -30.819 -57.288 18.201 1.00 70.04 178 LYS A CA 1
ATOM 1396 C C . LYS A 1 186 ? -31.242 -57.778 16.820 1.00 70.03 178 LYS A C 1
ATOM 1397 O O . LYS A 1 186 ? -31.062 -58.954 16.478 1.00 69.53 178 LYS A O 1
ATOM 1403 N N . ARG A 1 187 ? -31.825 -56.873 16.041 1.00 70.12 179 ARG A N 1
ATOM 1404 C CA . ARG A 1 187 ? -32.229 -57.187 14.682 1.00 71.32 179 ARG A CA 1
ATOM 1405 C C . ARG A 1 187 ? -31.021 -57.478 13.787 1.00 71.52 179 ARG A C 1
ATOM 1406 O O . ARG A 1 187 ? -30.996 -58.486 13.082 1.00 72.01 179 ARG A O 1
ATOM 1414 N N . ILE A 1 188 ? -30.024 -56.589 13.845 1.00 71.18 180 ILE A N 1
ATOM 1415 C CA . ILE A 1 188 ? -28.823 -56.646 13.027 1.00 69.98 180 ILE A CA 1
ATOM 1416 C C . ILE A 1 188 ? -27.915 -57.787 13.467 1.00 71.04 180 ILE A C 1
ATOM 1417 O O . ILE A 1 188 ? -27.333 -58.492 12.628 1.00 70.72 180 ILE A O 1
ATOM 1422 N N . SER A 1 189 ? -27.816 -57.976 14.783 1.00 71.40 181 SER A N 1
ATOM 1423 C CA . SER A 1 189 ? -27.081 -59.097 15.380 1.00 71.67 181 SER A CA 1
ATOM 1424 C C . SER A 1 189 ? -27.533 -60.437 14.783 1.00 71.84 181 SER A C 1
ATOM 1425 O O . SER A 1 189 ? -26.725 -61.336 14.559 1.00 71.66 181 SER A O 1
ATOM 1428 N N . LYS A 1 190 ? -28.832 -60.551 14.525 1.00 71.57 182 LYS A N 1
ATOM 1429 C CA . LYS A 1 190 ? -29.434 -61.780 14.048 1.00 71.87 182 LYS A CA 1
ATOM 1430 C C . LYS A 1 190 ? -28.949 -62.178 12.647 1.00 71.33 182 LYS A C 1
ATOM 1431 O O . LYS A 1 190 ? -28.781 -63.371 12.343 1.00 71.79 182 LYS A O 1
ATOM 1437 N N . LEU A 1 191 ? -28.740 -61.176 11.801 1.00 70.28 183 LEU A N 1
ATOM 1438 C CA . LEU A 1 191 ? -28.134 -61.358 10.484 1.00 69.47 183 LEU A CA 1
ATOM 1439 C C . LEU A 1 191 ? -26.743 -61.988 10.591 1.00 69.84 183 LEU A C 1
ATOM 1440 O O . LEU A 1 191 ? -26.435 -62.964 9.908 1.00 69.39 183 LEU A O 1
ATOM 1445 N N . LEU A 1 192 ? -25.929 -61.425 11.480 1.00 70.46 184 LEU A N 1
ATOM 1446 C CA . LEU A 1 192 ? -24.566 -61.890 11.791 1.00 71.33 184 LEU A CA 1
ATOM 1447 C C . LEU A 1 192 ? -24.435 -63.333 12.314 1.00 72.10 184 LEU A C 1
ATOM 1448 O O . LEU A 1 192 ? -23.323 -63.872 12.381 1.00 72.11 184 LEU A O 1
ATOM 1453 N N . LYS A 1 193 ? -25.552 -63.945 12.726 1.00 73.61 185 LYS A N 1
ATOM 1454 C CA . LYS A 1 193 ? -25.522 -65.333 13.222 1.00 74.41 185 LYS A CA 1
ATOM 1455 C C . LYS A 1 193 ? -25.715 -66.303 12.067 1.00 74.17 185 LYS A C 1
ATOM 1456 O O . LYS A 1 193 ? -25.467 -67.492 12.229 1.00 74.39 185 LYS A O 1
ATOM 1462 N N . GLU A 1 194 ? -26.123 -65.776 10.903 1.00 74.04 186 GLU A N 1
ATOM 1463 C CA . GLU A 1 194 ? -26.162 -66.545 9.638 1.00 74.38 186 GLU A CA 1
ATOM 1464 C C . GLU A 1 194 ? -24.741 -66.803 9.109 1.00 73.43 186 GLU A C 1
ATOM 1465 O O . GLU A 1 194 ? -23.848 -65.962 9.218 1.00 73.18 186 GLU A O 1
ATOM 1471 N N . GLU A 1 195 ? -24.558 -67.995 8.564 1.00 72.72 187 GLU A N 1
ATOM 1472 C CA . GLU A 1 195 ? -23.276 -68.493 8.113 1.00 72.49 187 GL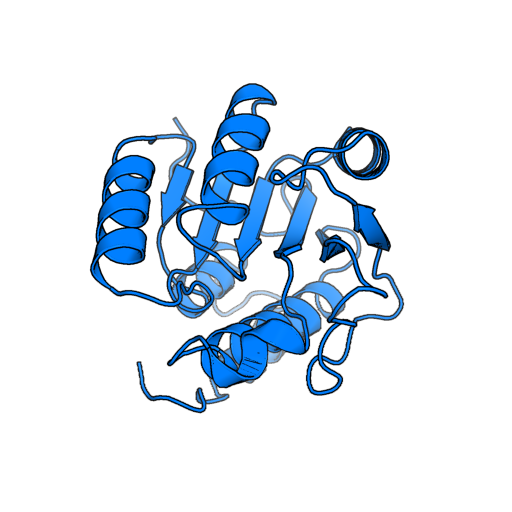U A CA 1
ATOM 1473 C C . GLU A 1 195 ? -23.311 -68.631 6.586 1.00 71.26 187 GLU A C 1
ATOM 1474 O O . GLU A 1 195 ? -24.302 -69.146 6.035 1.00 71.14 187 GLU A O 1
ATOM 1480 N N . PRO A 1 196 ? -22.221 -68.215 5.905 1.00 69.81 188 PRO A N 1
ATOM 1481 C CA . PRO A 1 196 ? -22.089 -68.292 4.453 1.00 68.93 188 PRO A CA 1
ATOM 1482 C C . PRO A 1 196 ? -22.028 -69.730 3.898 1.00 67.90 188 PRO A C 1
ATOM 1483 O O . PRO A 1 196 ? -21.568 -70.653 4.573 1.00 67.61 188 PRO A O 1
ATOM 1487 N N . PRO A 1 197 ? -22.457 -69.905 2.654 1.00 67.05 189 PRO A N 1
ATOM 1488 C CA . PRO A 1 197 ? -22.355 -71.161 1.914 1.00 66.88 189 PRO A CA 1
ATOM 1489 C C . PRO A 1 197 ? -20.920 -71.695 1.855 1.00 66.50 189 PRO A C 1
ATOM 1490 O O . PRO A 1 197 ? -20.681 -72.889 2.106 1.00 67.05 189 PRO A O 1
ATOM 1494 N N . ILE A 1 198 ? -19.983 -70.812 1.520 1.00 65.01 190 ILE A N 1
ATOM 1495 C CA . ILE A 1 198 ? -18.558 -71.128 1.504 1.00 63.91 190 ILE A CA 1
ATOM 1496 C C . ILE A 1 198 ? -17.919 -70.399 2.701 1.00 63.85 190 ILE A C 1
ATOM 1497 O O . ILE A 1 198 ? -17.916 -69.162 2.748 1.00 62.72 190 ILE A O 1
ATOM 1502 N N . PRO A 1 199 ? -17.410 -71.163 3.685 1.00 64.00 191 PRO A N 1
ATOM 1503 C CA . PRO A 1 199 ? -16.822 -70.627 4.915 1.00 63.87 191 PRO A CA 1
ATOM 1504 C C . PRO A 1 199 ? -15.819 -69.552 4.619 1.00 64.00 191 PRO A C 1
ATOM 1505 O O . PRO A 1 199 ? -14.994 -69.720 3.714 1.00 63.68 191 PRO A O 1
ATOM 1509 N N . LEU A 1 200 ? -15.910 -68.450 5.371 1.00 64.21 192 LEU A N 1
ATOM 1510 C CA . LEU A 1 200 ? -14.887 -67.388 5.340 1.00 64.46 192 LEU A CA 1
ATOM 1511 C C . LEU A 1 200 ? -13.649 -67.817 6.097 1.00 64.87 192 LEU A C 1
ATOM 1512 O O . LEU A 1 200 ? -12.637 -67.107 6.108 1.00 65.74 192 LEU A O 1
#

InterPro domains:
  IPR000868 Isochorismatase-like domain [PF00857] (13-161)
  IPR036380 Isochorismatase-like superfamily [G3DSA:3.40.50.850] (1-192)
  IPR036380 Isochorismatase-like superfamily [SSF52499] (1-189)
  IPR050993 Isochorismatase domain-containing protein [PTHR14119] (5-189)

Foldseek 3Di:
DDAADAALVPFAEEEELEALWDQCCVLWDQSQLLLLLLQLVQLVCVLPVVRYAYEYEHEPDVVGTDRDPSRDHDPRYHYYYYNPLEPPDPVVVVVCPRGAEYEYAADDLQIHRLVNVVVCVVVNHQYEYAPSNYTYSDPVSNVVSVVVQCVVDDRYYYHHSVVRLCNNQVDCPGPSNVSSVVSVVDATPDHD

Radius of gyration: 15.32 Å; Cα contacts (8 Å, |Δi|>4): 360; chains: 1; bounding box: 35×34×47 Å

Secondary structure (DSSP, 8-state):
---S---TTSS-EEEEEE--BTTTTTTSTTHHHHHHHHHHHHHHHHHSTTSEEEEEEEES-SSS--B-TTS---TT-EEEEESSSSS--HHHHHTTTT--EEEEEEE-IIIIIHHHHHHHHHTT-EEEEEGGGEE-SSHHHHHHHHHHHHTS-SSEEEE-HHHHHHHHS--TT-TTHHHHHHHTT---SS--

Nearest PDB structures (foldseek):
  1x9g-assembly1_A  TM=1.005E+00  e=9.903E-41  Leishmania donovani
  1xn4-assembly1_A  TM=1.003E+00  e=4.422E-37  Leishmania major
  1yzv-assembly1_A  TM=9.851E-01  e=1.689E-26  Trypanosoma cruzi
  2b34-assembly1_A  TM=9.031E-01  e=1.274E-18  Caenorhabditis elegans
  3hb7-assembly4_G  TM=8.073E-01  e=2.098E-09  Alkaliphilus metalliredigens QYMF

Sequence (192 aa):
MSRLMPHYSKGKTAFLCVDLQEAFSKRIENFANCVFVANRLARLHEVVPENTKYIVTEHYPKGLGRIVPEITLPKTAHLIEKTRFSCVVPQVEELLEDVDNAVVFGIEGHACILQTVADLLDMNKRVFLPKDGLGSQKKTDFKAAIKLMSSWGPNCEITTSESILLQMTKDAMDPNFKRISKLLKEEPPIPL

CATH classification: 3.40.50.850

B-factor: mean 63.74, std 8.97, range [41.94, 95.13]